Protein AF-A0AAD5XEI4-F1 (afdb_monomer)

Organism: NCBI:txid109957

InterPro domains:
  IPR003439 ABC transporter-like, ATP-binding domain [PF00005] (28-213)
  IPR027417 P-loop containing nucleoside triphosphate hydrolase [G3DSA:3.40.50.300] (5-214)
  IPR027417 P-loop containing nucleoside triphosphate hydrolase [SSF52540] (27-214)

pLDDT: mean 76.25, std 16.46, range [33.38, 95.06]

Nearest PDB structures (foldseek):
  4khz-assembly1_B  TM=5.778E-01  e=3.223E-04  Escherichia coli DH1
  7r8d-assembly1_B  TM=6.569E-01  e=1.357E-03  Homo sapiens
  7r8c-assembly1_A  TM=6.199E-01  e=9.328E-04  Homo sapiens
  4tqu-assembly1_T  TM=6.014E-01  e=4.452E-03  Sphingomonas sp.
  4r9u-assembly1_D  TM=5.446E-01  e=7.814E-03  Escherichia coli K-12

Foldseek 3Di:
DFAWFFWDDQKFWDDVPDLDGQAPDRDIDTDTAPDDDDDDDDPSNCLVVVLCVQLVNIFMAHPVSDQDPCRNDRTPDDDPDDSNLQEAEDEPPPVCPVVVVPPPVVPVPDPPQQFFAFLLCVLVVHDGDRGQADQDADPVRHRPDDHDDDQDDSCPPFDPLLVVVVVVLVCPVRRSDGLSPDDLVNNLSSSVNSRQNVDSNVSHSYYHYHCSPD

Structure (mmCIF, N/CA/C/O backbone):
data_AF-A0AAD5XEI4-F1
#
_entry.id   AF-A0AAD5XEI4-F1
#
loop_
_atom_site.group_PDB
_atom_site.id
_atom_site.type_symbol
_atom_site.label_atom_id
_atom_site.label_alt_id
_atom_site.label_comp_id
_atom_site.label_asym_id
_atom_site.label_entity_id
_atom_site.label_seq_id
_atom_site.pdbx_PDB_ins_code
_atom_site.Cartn_x
_atom_site.Cartn_y
_atom_site.Cartn_z
_atom_site.occupancy
_atom_site.B_iso_or_equiv
_atom_site.auth_seq_id
_atom_site.auth_comp_id
_atom_site.auth_asym_id
_atom_site.auth_atom_id
_atom_site.pdbx_PDB_model_num
ATOM 1 N N . MET A 1 1 ? -24.281 9.765 -4.380 1.00 58.03 1 MET A N 1
ATOM 2 C CA . MET A 1 1 ? -23.923 9.271 -3.033 1.00 58.03 1 MET A CA 1
ATOM 3 C C . MET A 1 1 ? -22.608 8.526 -3.169 1.00 58.03 1 MET A C 1
ATOM 5 O O . MET A 1 1 ? -22.515 7.695 -4.063 1.00 58.03 1 MET A O 1
ATOM 9 N N . THR A 1 2 ? -21.587 8.872 -2.387 1.00 73.19 2 THR A N 1
ATOM 10 C CA . THR A 1 2 ? -20.284 8.193 -2.410 1.00 73.19 2 THR A CA 1
ATOM 11 C C . THR A 1 2 ? -20.408 6.819 -1.752 1.00 73.19 2 THR A C 1
ATOM 13 O O . THR A 1 2 ? -20.967 6.685 -0.664 1.00 73.19 2 THR A O 1
ATOM 16 N N . THR A 1 3 ? -19.933 5.776 -2.429 1.00 85.88 3 THR A N 1
ATOM 17 C CA . THR A 1 3 ? -19.964 4.405 -1.902 1.00 85.88 3 THR A CA 1
ATOM 18 C C . THR A 1 3 ? -18.992 4.303 -0.731 1.00 85.88 3 THR A C 1
ATOM 20 O O . THR A 1 3 ? -17.809 4.580 -0.908 1.00 85.88 3 THR A O 1
ATOM 23 N N . LYS A 1 4 ? -19.457 3.911 0.460 1.00 88.06 4 LYS A N 1
ATOM 24 C CA . LYS A 1 4 ? -18.571 3.680 1.612 1.00 88.06 4 LYS A CA 1
ATOM 25 C C . LYS A 1 4 ? -17.836 2.344 1.451 1.00 88.06 4 LYS A C 1
ATOM 27 O O . LYS A 1 4 ? -18.438 1.346 1.059 1.00 88.06 4 LYS A O 1
ATOM 32 N N . LEU A 1 5 ? -16.539 2.342 1.737 1.00 88.44 5 LEU A N 1
ATOM 33 C CA . LEU A 1 5 ? -15.625 1.218 1.524 1.00 88.44 5 LEU A CA 1
ATOM 34 C C . LEU A 1 5 ? -15.199 0.560 2.830 1.00 88.44 5 LEU A C 1
ATOM 36 O O . LEU A 1 5 ? -15.101 -0.661 2.904 1.00 88.44 5 LEU A O 1
ATOM 40 N N . PHE A 1 6 ? -14.933 1.383 3.838 1.00 90.69 6 PHE A N 1
ATOM 41 C CA . PHE A 1 6 ? -14.387 0.992 5.129 1.00 90.69 6 PHE A CA 1
ATOM 42 C C . PHE A 1 6 ? -15.062 1.806 6.221 1.00 90.69 6 PHE A C 1
ATOM 44 O O . PHE A 1 6 ? -15.321 2.999 6.025 1.00 90.69 6 PHE A O 1
ATOM 51 N N . GLU A 1 7 ? -15.305 1.180 7.367 1.00 91.50 7 GLU A N 1
ATOM 52 C CA . GLU A 1 7 ? -15.807 1.859 8.554 1.00 91.50 7 GLU A CA 1
ATOM 53 C C . GLU A 1 7 ? -15.378 1.158 9.836 1.00 91.50 7 GLU A C 1
ATOM 55 O O . GLU A 1 7 ? -15.531 -0.051 9.985 1.00 91.50 7 GLU A O 1
ATOM 60 N N . VAL A 1 8 ? -14.900 1.947 10.793 1.00 92.62 8 VAL A N 1
ATOM 61 C CA . VAL A 1 8 ? -14.696 1.534 12.180 1.00 92.62 8 VAL A CA 1
ATOM 62 C C . VAL A 1 8 ? -15.258 2.595 13.113 1.00 92.62 8 VAL A C 1
ATOM 64 O O . VAL A 1 8 ? -15.154 3.794 12.845 1.00 92.62 8 VAL A O 1
ATOM 67 N N . THR A 1 9 ? -15.821 2.155 14.235 1.00 92.38 9 THR A N 1
ATOM 68 C CA . THR A 1 9 ? -16.366 3.038 15.270 1.00 92.38 9 THR A CA 1
ATOM 69 C C . THR A 1 9 ? -15.689 2.746 16.597 1.00 92.38 9 THR A C 1
ATOM 71 O O . THR A 1 9 ? -15.712 1.604 17.048 1.00 92.38 9 THR A O 1
ATOM 74 N N . ARG A 1 10 ? -15.097 3.776 17.223 1.00 93.56 10 ARG A N 1
ATOM 75 C CA . AR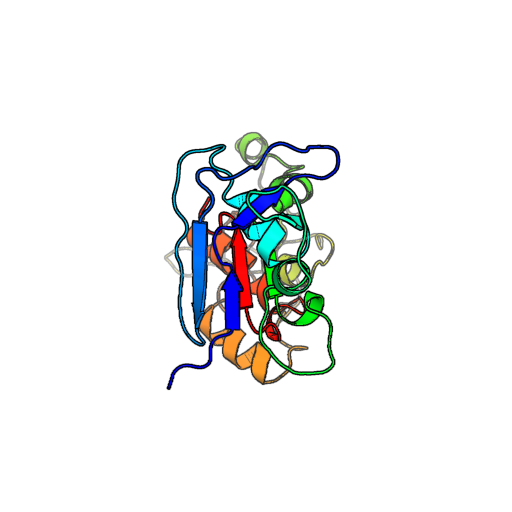G A 1 10 ? -14.393 3.685 18.519 1.00 93.56 10 ARG A CA 1
ATOM 76 C C . ARG A 1 10 ? -13.479 2.456 18.606 1.00 93.56 10 ARG A C 1
ATOM 78 O O . ARG A 1 10 ? -13.529 1.692 19.568 1.00 93.56 10 ARG A O 1
ATOM 85 N N . ALA A 1 11 ? -12.642 2.279 17.591 1.00 94.25 11 ALA A N 1
ATOM 86 C CA . ALA A 1 11 ? -11.759 1.134 17.450 1.00 94.25 11 ALA A CA 1
ATOM 87 C C . ALA A 1 11 ? -10.287 1.518 17.634 1.00 94.25 11 ALA A C 1
ATOM 89 O O . ALA A 1 11 ? -9.887 2.678 17.513 1.00 94.25 11 ALA A O 1
ATOM 90 N N . SER A 1 12 ? -9.474 0.511 17.923 1.00 95.06 12 SER A N 1
ATOM 91 C CA . SER A 1 12 ? -8.019 0.573 17.850 1.00 95.06 12 SER A CA 1
ATOM 92 C C . SER A 1 12 ? -7.479 -0.737 17.276 1.00 95.06 12 SER A C 1
ATOM 94 O O . SER A 1 12 ? -8.235 -1.605 16.848 1.00 95.06 12 SER A O 1
ATOM 96 N N . ILE A 1 13 ? -6.159 -0.868 17.231 1.00 94.62 13 ILE A N 1
ATOM 97 C CA . ILE A 1 13 ? -5.443 -2.002 16.655 1.00 94.62 13 ILE A CA 1
ATOM 98 C C . ILE A 1 13 ? -4.576 -2.624 17.737 1.00 94.62 13 ILE A C 1
ATOM 100 O O . ILE A 1 13 ? -3.930 -1.907 18.501 1.00 94.62 13 ILE A O 1
ATOM 104 N N . VAL A 1 14 ? -4.501 -3.950 17.767 1.00 92.88 14 VAL A N 1
ATOM 105 C CA . VAL A 1 14 ? -3.587 -4.695 18.643 1.00 92.88 14 VAL A CA 1
ATOM 106 C C . VAL A 1 14 ? -2.623 -5.545 17.827 1.00 92.88 14 VAL A C 1
ATOM 108 O O . VAL A 1 14 ? -2.938 -6.024 16.736 1.00 92.88 14 VAL A O 1
ATOM 111 N N . ARG A 1 15 ? -1.416 -5.732 18.367 1.00 89.50 15 ARG A N 1
ATOM 112 C CA . ARG A 1 15 ? -0.427 -6.667 17.816 1.00 89.50 15 ARG A CA 1
ATOM 113 C C . ARG A 1 15 ? -0.671 -8.070 18.355 1.00 89.50 15 ARG A C 1
ATOM 115 O O . ARG A 1 15 ? -1.128 -8.224 19.485 1.00 89.50 15 ARG A O 1
ATOM 122 N N . PHE A 1 16 ? -0.308 -9.087 17.576 1.00 83.12 16 PHE A N 1
ATOM 123 C CA . PHE A 1 16 ? -0.320 -10.469 18.053 1.00 83.12 16 PHE A CA 1
ATOM 124 C C . PHE A 1 16 ? 0.503 -10.603 19.341 1.00 83.12 16 PHE A C 1
ATOM 126 O O . PHE A 1 16 ? 1.619 -10.095 19.425 1.00 83.12 16 PHE A O 1
ATOM 133 N N . GLY A 1 17 ? -0.077 -11.250 20.354 1.00 83.62 17 GLY A N 1
ATOM 134 C CA . GLY A 1 17 ? 0.549 -11.422 21.668 1.00 83.62 17 GLY A CA 1
ATOM 135 C C . GLY A 1 17 ? 0.506 -10.192 22.585 1.00 83.62 17 GLY A C 1
ATOM 136 O O . GLY A 1 17 ? 1.031 -10.259 23.691 1.00 83.62 17 GLY A O 1
ATOM 137 N N . SER A 1 18 ? -0.123 -9.085 22.175 1.00 85.44 18 SER A N 1
ATOM 138 C CA . SER A 1 18 ? -0.325 -7.898 23.013 1.00 85.44 18 SER A CA 1
ATOM 139 C C . SER A 1 18 ? -1.811 -7.619 23.214 1.00 85.44 18 SER A C 1
ATOM 141 O O . SER A 1 18 ? -2.605 -7.727 22.285 1.00 85.44 18 SER A O 1
ATOM 143 N N . VAL A 1 19 ? -2.170 -7.180 24.419 1.00 81.31 19 VAL A N 1
ATOM 144 C CA . VAL A 1 19 ? -3.503 -6.637 24.736 1.00 81.31 19 VAL A CA 1
ATOM 145 C C . VAL A 1 19 ? -3.538 -5.109 24.683 1.00 81.31 19 VAL A C 1
ATOM 147 O O . VAL A 1 19 ? -4.602 -4.506 24.771 1.00 81.31 19 VAL A O 1
ATOM 150 N N . LYS A 1 20 ? -2.376 -4.458 24.544 1.00 89.88 20 LYS A N 1
ATOM 151 C CA . LYS A 1 20 ? -2.278 -2.998 24.546 1.00 89.88 20 LYS A CA 1
ATOM 152 C C . LYS A 1 20 ? -2.630 -2.433 23.163 1.00 89.88 20 LYS A C 1
ATOM 154 O O . LYS A 1 20 ? -1.957 -2.802 22.192 1.00 89.88 20 LYS A O 1
ATOM 159 N N . PRO A 1 21 ? -3.595 -1.499 23.072 1.00 92.25 21 PRO A N 1
ATOM 160 C CA . PRO A 1 21 ? -3.907 -0.807 21.828 1.00 92.25 21 PRO A CA 1
ATOM 161 C C . PRO A 1 21 ? -2.714 0.008 21.317 1.00 92.25 21 PRO A C 1
ATOM 163 O O . PRO A 1 21 ? -2.067 0.723 22.089 1.00 92.25 21 PRO A O 1
ATOM 166 N N . VAL A 1 22 ? -2.445 -0.094 20.015 1.0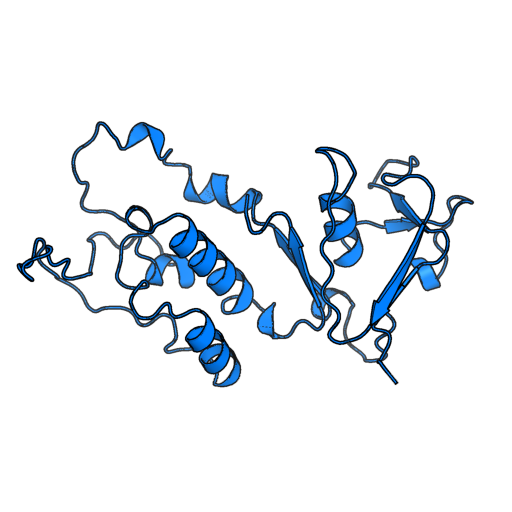0 93.56 22 VAL A N 1
ATOM 167 C CA . VAL A 1 22 ? -1.341 0.587 19.322 1.00 93.56 22 VAL A CA 1
ATOM 168 C C . VAL A 1 22 ? -1.635 2.073 19.130 1.00 93.56 22 VAL A C 1
ATOM 170 O O . VAL A 1 22 ? -0.731 2.891 19.276 1.00 93.56 22 VAL A O 1
ATOM 173 N N . ILE A 1 23 ? -2.884 2.421 18.812 1.00 93.38 23 ILE A N 1
ATOM 174 C CA . ILE A 1 23 ? -3.316 3.802 18.563 1.00 93.38 23 ILE A CA 1
ATOM 175 C C . ILE A 1 23 ? -4.295 4.205 19.659 1.00 93.38 23 ILE A C 1
ATOM 177 O O . ILE A 1 23 ? -5.272 3.501 19.909 1.00 93.38 23 ILE A O 1
ATOM 181 N N . GLN A 1 24 ? -4.021 5.315 20.336 1.00 91.44 24 GLN A N 1
ATOM 182 C CA . GLN A 1 24 ? -4.880 5.840 21.393 1.00 91.44 24 GLN A CA 1
ATOM 183 C C . GLN A 1 24 ? -5.057 7.357 21.228 1.00 91.44 24 GLN A C 1
ATOM 185 O O . GLN A 1 24 ? -4.091 8.025 20.846 1.00 91.44 24 GLN A O 1
ATOM 190 N N . PRO A 1 25 ? -6.249 7.906 21.533 1.00 93.25 25 PRO A N 1
ATOM 191 C CA . PRO A 1 25 ? -7.458 7.195 21.974 1.00 93.25 25 PRO A CA 1
ATOM 192 C C . PRO A 1 25 ? -8.079 6.323 20.866 1.00 93.25 25 PRO A C 1
ATOM 194 O O . PRO A 1 25 ? -7.673 6.394 19.705 1.00 93.25 25 PRO A O 1
ATOM 197 N N . PHE A 1 26 ? -9.044 5.476 21.237 1.00 93.88 26 PHE A N 1
ATOM 198 C CA . PHE A 1 26 ? -9.885 4.766 20.269 1.00 93.88 26 PHE A CA 1
ATOM 199 C C . PHE A 1 26 ? -10.553 5.778 19.332 1.00 93.88 26 PHE A C 1
ATOM 201 O O . PHE A 1 26 ? -10.963 6.855 19.767 1.00 93.88 26 PHE A O 1
ATOM 208 N N . PHE A 1 27 ? -10.655 5.442 18.050 1.00 94.62 27 PHE A N 1
ATOM 209 C CA . PHE A 1 27 ? -11.078 6.384 17.018 1.00 94.62 27 PHE A CA 1
ATOM 210 C C . PHE A 1 27 ? -12.151 5.790 16.110 1.00 94.62 27 PHE A C 1
ATOM 212 O O . PHE A 1 27 ? -12.284 4.574 15.975 1.00 94.62 27 PHE A O 1
ATOM 219 N N . SER A 1 28 ? -12.923 6.670 15.482 1.00 94.25 28 SER A N 1
ATOM 220 C CA . SER A 1 28 ? -13.866 6.306 14.429 1.00 94.25 28 SER A CA 1
ATOM 221 C C . SER A 1 28 ? -13.351 6.846 13.106 1.00 94.25 28 SER A C 1
ATOM 223 O O . SER A 1 28 ? -12.877 7.981 13.043 1.00 94.25 28 SER A O 1
ATOM 225 N N . TRP A 1 29 ? -13.426 6.038 12.057 1.00 94.69 29 TRP A N 1
ATOM 226 C CA . TRP A 1 29 ? -12.949 6.416 10.734 1.00 94.69 29 TRP A CA 1
ATOM 227 C C . TRP A 1 29 ? -13.737 5.684 9.658 1.00 94.69 29 TRP A C 1
ATOM 229 O O . TRP A 1 29 ? -14.050 4.504 9.798 1.00 94.69 29 TRP A O 1
ATOM 239 N N . SER A 1 30 ? -14.029 6.387 8.571 1.00 93.06 30 SER A N 1
ATOM 240 C CA . SER A 1 30 ? -14.637 5.825 7.375 1.00 93.06 30 SER A CA 1
ATOM 241 C C . SER A 1 30 ? -13.877 6.271 6.137 1.00 93.06 30 SER A C 1
ATOM 243 O O . SER A 1 30 ? -13.413 7.410 6.086 1.00 93.06 30 SER A O 1
ATOM 245 N N . ILE A 1 31 ? -13.812 5.397 5.137 1.00 91.69 31 ILE A N 1
ATOM 246 C CA . ILE A 1 31 ? -13.245 5.707 3.822 1.00 91.69 31 ILE A CA 1
ATOM 247 C C . ILE A 1 31 ? -14.328 5.475 2.775 1.00 91.69 31 ILE A C 1
ATOM 249 O O . ILE A 1 31 ? -14.960 4.413 2.761 1.00 91.69 31 ILE A O 1
ATOM 253 N N . SER A 1 32 ? -14.521 6.445 1.889 1.00 91.12 32 SER A N 1
ATOM 254 C CA . SER A 1 32 ? -15.414 6.344 0.729 1.00 91.12 32 SER A CA 1
ATOM 255 C C . SER A 1 32 ? -14.635 6.139 -0.568 1.00 91.12 32 SER A C 1
ATOM 257 O O . SER A 1 32 ? -13.440 6.421 -0.645 1.00 91.12 32 SER A O 1
ATOM 259 N N . ALA A 1 33 ? -15.314 5.636 -1.602 1.00 88.19 33 ALA A N 1
ATOM 260 C CA . ALA A 1 33 ? -14.742 5.467 -2.931 1.00 88.19 33 ALA A CA 1
ATOM 261 C C . ALA A 1 33 ? -14.121 6.780 -3.415 1.00 88.19 33 ALA A C 1
ATOM 263 O O . ALA A 1 33 ? -14.684 7.849 -3.192 1.00 88.19 33 ALA A O 1
ATOM 264 N N . GLU A 1 34 ? -12.975 6.666 -4.088 1.00 88.50 34 GLU A N 1
ATOM 265 C CA . GLU A 1 34 ? -12.221 7.782 -4.680 1.00 88.50 34 GLU A CA 1
ATOM 266 C C . GLU A 1 34 ? -11.563 8.751 -3.680 1.00 88.50 34 GLU A C 1
ATOM 268 O O . GLU A 1 34 ? -10.828 9.652 -4.095 1.00 88.50 34 GLU A O 1
ATOM 273 N N . GLU A 1 35 ? -11.733 8.545 -2.371 1.00 93.19 35 GLU A N 1
ATOM 274 C CA . GLU A 1 35 ? -11.014 9.316 -1.359 1.00 93.19 35 GLU A CA 1
ATOM 275 C C . GLU A 1 35 ? -9.520 8.976 -1.339 1.00 93.19 35 GLU A C 1
ATOM 277 O O . GLU A 1 35 ? -9.094 7.834 -1.528 1.00 93.19 35 GLU A O 1
ATOM 282 N N . ARG A 1 36 ? -8.704 9.995 -1.058 1.00 93.31 36 ARG A N 1
ATOM 283 C CA . ARG A 1 36 ? -7.256 9.868 -0.887 1.00 93.31 36 ARG A CA 1
ATOM 284 C C . ARG A 1 36 ? -6.895 10.380 0.493 1.00 93.31 36 ARG A C 1
ATOM 286 O O . ARG A 1 36 ? -7.082 11.558 0.784 1.00 93.31 36 ARG A O 1
ATOM 293 N N . TRP A 1 37 ? -6.362 9.493 1.321 1.00 94.38 37 TRP A N 1
ATOM 294 C CA . TRP A 1 37 ? -5.989 9.804 2.693 1.00 94.38 37 TRP A CA 1
ATOM 295 C C . TRP A 1 37 ? -4.473 9.867 2.838 1.00 94.38 37 TRP A C 1
ATOM 297 O O . TRP A 1 37 ? -3.755 8.990 2.362 1.00 94.38 37 TRP A O 1
ATOM 307 N N . ALA A 1 38 ? -3.996 10.897 3.534 1.00 94.06 38 ALA A N 1
ATOM 308 C CA . ALA A 1 38 ? -2.619 10.987 3.998 1.00 94.06 38 ALA A CA 1
ATOM 309 C C . ALA A 1 38 ? -2.607 10.825 5.520 1.00 94.06 38 ALA A C 1
ATOM 311 O O . ALA A 1 38 ? -3.199 11.626 6.242 1.00 94.06 38 ALA A O 1
ATOM 312 N N . ILE A 1 39 ? -1.936 9.782 6.006 1.00 92.31 39 ILE A N 1
ATOM 313 C CA . ILE A 1 39 ? -1.814 9.501 7.437 1.00 92.31 39 ILE A CA 1
ATOM 314 C C . ILE A 1 39 ? -0.441 9.985 7.894 1.00 92.31 39 ILE A C 1
ATOM 316 O O . ILE A 1 39 ? 0.588 9.445 7.492 1.00 92.31 39 ILE A O 1
ATOM 320 N N . VAL A 1 40 ? -0.428 11.006 8.747 1.00 91.69 40 VAL A N 1
ATOM 321 C CA . VAL A 1 40 ? 0.795 11.661 9.227 1.00 91.69 40 VAL A CA 1
ATOM 322 C C . VAL A 1 40 ? 0.941 11.521 10.738 1.00 91.69 40 VAL A C 1
ATOM 324 O O . VAL A 1 40 ? -0.034 11.369 11.468 1.00 91.69 40 VAL A O 1
ATOM 327 N N . GLY A 1 41 ? 2.180 11.545 11.225 1.00 90.62 41 GLY A N 1
ATOM 328 C CA . GLY A 1 41 ? 2.469 11.390 12.648 1.00 90.62 41 GLY A CA 1
ATOM 329 C C . GLY A 1 41 ? 3.929 11.051 12.919 1.00 90.62 41 GLY A C 1
ATOM 330 O O . GLY A 1 41 ? 4.668 10.646 12.018 1.00 90.62 41 GLY A O 1
ATOM 331 N N . ARG A 1 42 ? 4.346 11.192 14.180 1.00 90.81 42 ARG A N 1
ATOM 332 C CA . ARG A 1 42 ? 5.720 10.912 14.632 1.00 90.81 42 ARG A CA 1
ATOM 333 C C . ARG A 1 42 ? 6.120 9.451 14.386 1.00 90.81 42 ARG A C 1
ATOM 335 O O . ARG A 1 42 ? 5.274 8.564 14.251 1.00 90.81 42 ARG A O 1
ATOM 342 N N . VAL A 1 43 ? 7.423 9.181 14.346 1.00 87.44 43 VAL A N 1
ATOM 343 C CA . VAL A 1 43 ? 7.941 7.803 14.360 1.00 87.44 43 VAL A CA 1
ATOM 344 C C . VAL A 1 43 ? 7.406 7.083 15.604 1.00 87.44 43 VAL A C 1
ATOM 346 O O . VAL A 1 43 ? 7.356 7.664 16.686 1.00 87.44 43 VAL A O 1
ATOM 349 N N . GLY A 1 44 ? 6.939 5.845 15.430 1.00 87.31 44 GLY A N 1
ATOM 350 C CA . GLY A 1 44 ? 6.341 5.053 16.509 1.00 87.31 44 GLY A CA 1
ATOM 351 C C . GLY A 1 44 ? 4.860 5.331 16.800 1.00 87.31 44 GLY A C 1
ATOM 352 O O . GLY A 1 44 ? 4.284 4.629 17.620 1.00 87.31 44 GLY A O 1
ATOM 353 N N . SER A 1 45 ? 4.199 6.269 16.105 1.00 90.88 45 SER A N 1
ATOM 354 C CA . SER A 1 45 ? 2.771 6.577 16.330 1.00 90.88 45 SER A CA 1
ATOM 355 C C . SER A 1 45 ? 1.785 5.515 15.817 1.00 90.88 45 SER A C 1
ATOM 357 O O . SER A 1 45 ? 0.579 5.718 15.888 1.00 90.88 45 SER A O 1
ATOM 359 N N . GLY A 1 46 ? 2.276 4.411 15.245 1.00 91.06 46 GLY A N 1
ATOM 360 C CA . GLY A 1 46 ? 1.435 3.315 14.758 1.00 91.06 46 GLY A CA 1
ATOM 361 C C . GLY A 1 46 ? 0.996 3.397 13.291 1.00 91.06 46 GLY A C 1
ATOM 362 O O . GLY A 1 46 ? 0.199 2.562 12.887 1.00 91.06 46 GLY A O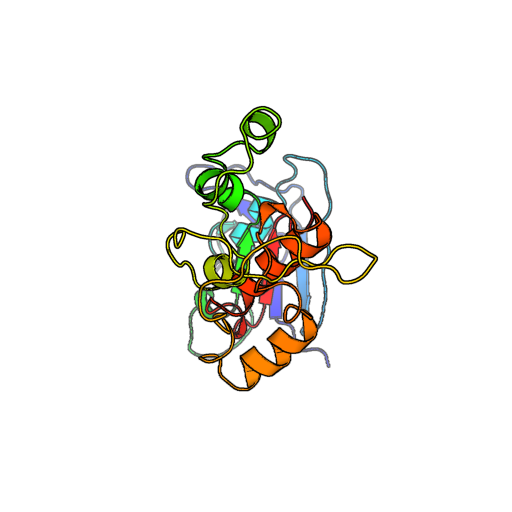 1
ATOM 363 N N . LYS A 1 47 ? 1.524 4.316 12.466 1.00 93.12 47 LYS A N 1
ATOM 364 C CA . LYS A 1 47 ? 1.148 4.460 11.035 1.00 93.12 47 LYS A CA 1
ATOM 365 C C . LYS A 1 47 ? 1.274 3.157 10.235 1.00 93.12 47 LYS A C 1
ATOM 367 O O . LYS A 1 47 ? 0.289 2.687 9.682 1.00 93.12 47 LYS A O 1
ATOM 372 N N . SER A 1 48 ? 2.439 2.512 10.275 1.00 91.12 48 SER A N 1
ATOM 373 C CA . SER A 1 48 ? 2.655 1.218 9.612 1.00 91.12 48 SER A CA 1
ATOM 374 C C . SER A 1 48 ? 1.792 0.102 10.211 1.00 91.12 48 SER A C 1
ATOM 376 O O . SER A 1 48 ? 1.392 -0.830 9.523 1.00 91.12 48 SER A O 1
ATOM 378 N N . SER A 1 49 ? 1.441 0.203 11.501 1.00 92.62 49 SER A N 1
ATOM 379 C CA . SER A 1 49 ? 0.493 -0.735 12.126 1.00 92.62 49 SER A CA 1
ATOM 380 C C . SER A 1 49 ? -0.929 -0.518 11.613 1.00 92.62 49 SER A C 1
ATOM 382 O O . SER A 1 49 ? -1.629 -1.487 11.355 1.00 92.62 49 SER A O 1
ATOM 384 N N . LEU A 1 50 ? -1.340 0.733 11.399 1.00 93.81 50 LEU A N 1
ATOM 385 C CA . LEU A 1 50 ? -2.603 1.070 10.747 1.00 93.81 50 LEU A CA 1
ATOM 386 C C . LEU A 1 50 ? -2.635 0.569 9.303 1.00 93.81 50 LEU A C 1
ATOM 388 O O . LEU A 1 50 ? -3.605 -0.074 8.915 1.00 93.81 50 LEU A O 1
ATOM 392 N N . GLY A 1 51 ? -1.555 0.764 8.543 1.00 92.12 51 GLY A N 1
ATOM 393 C CA . GLY A 1 51 ? -1.431 0.214 7.192 1.00 92.12 51 GLY A CA 1
ATOM 394 C C . GLY A 1 51 ? -1.544 -1.313 7.163 1.00 92.12 51 GLY A C 1
ATOM 395 O O . GLY A 1 51 ? -2.305 -1.863 6.369 1.00 92.12 51 GLY A O 1
ATOM 396 N N . SER A 1 52 ? -0.865 -1.999 8.087 1.00 89.75 52 SER A N 1
ATOM 397 C CA . SER A 1 52 ? -0.966 -3.454 8.248 1.00 89.75 52 SER A CA 1
ATOM 398 C C . SER A 1 52 ? -2.377 -3.906 8.645 1.00 89.75 52 SER A C 1
ATOM 400 O O . SER A 1 52 ? -2.885 -4.864 8.071 1.00 89.75 52 SER A O 1
ATOM 402 N N . ALA A 1 53 ? -3.052 -3.199 9.557 1.00 91.31 53 ALA A N 1
ATOM 403 C CA . ALA A 1 53 ? -4.426 -3.509 9.962 1.00 91.31 53 ALA A CA 1
ATOM 404 C C . ALA A 1 53 ? -5.439 -3.339 8.822 1.00 91.31 53 ALA A C 1
ATOM 406 O O . ALA A 1 53 ? -6.336 -4.166 8.668 1.00 91.31 53 ALA A O 1
ATOM 407 N N . LEU A 1 54 ? -5.283 -2.301 7.993 1.00 90.12 54 LEU A N 1
ATOM 408 C CA . LEU A 1 54 ? -6.117 -2.091 6.805 1.00 90.12 54 LEU A CA 1
ATOM 409 C C . LEU A 1 54 ? -5.984 -3.247 5.805 1.00 90.12 54 LEU A C 1
ATOM 411 O O . LEU A 1 54 ? -6.981 -3.662 5.219 1.00 90.12 54 LEU A O 1
ATOM 415 N N . ALA A 1 55 ? -4.777 -3.796 5.658 1.00 86.75 55 ALA A N 1
ATOM 416 C CA . ALA A 1 55 ? -4.488 -4.948 4.802 1.00 86.75 55 ALA A CA 1
ATOM 417 C C . ALA A 1 55 ? -4.809 -6.311 5.454 1.00 86.75 55 ALA A C 1
ATOM 419 O O . ALA A 1 55 ? -4.514 -7.349 4.869 1.00 86.75 55 ALA A O 1
ATOM 420 N N . GLY A 1 56 ? -5.379 -6.327 6.666 1.00 86.31 56 GLY A N 1
ATOM 421 C CA . GLY A 1 56 ? -5.727 -7.553 7.395 1.00 86.31 56 GLY A CA 1
ATOM 422 C C . GLY A 1 56 ? -4.571 -8.218 8.155 1.00 86.31 56 GLY A C 1
ATOM 423 O O . GLY A 1 56 ? -4.755 -9.282 8.739 1.00 86.31 56 GLY A O 1
ATOM 424 N N . GLY A 1 57 ? -3.389 -7.599 8.196 1.00 86.75 57 GLY A N 1
ATOM 425 C CA . GLY A 1 57 ? -2.220 -8.108 8.920 1.00 86.75 57 GLY A CA 1
ATOM 426 C C . GLY A 1 57 ? -2.271 -7.901 10.438 1.00 86.75 57 GLY A C 1
ATOM 427 O O . GLY A 1 57 ? -1.543 -8.568 11.168 1.00 86.75 57 GLY A O 1
ATOM 428 N N . LEU A 1 58 ? -3.132 -7.007 10.933 1.00 90.31 58 LEU A N 1
ATOM 429 C CA . LEU A 1 58 ? -3.367 -6.774 12.362 1.00 90.31 58 LEU A CA 1
ATOM 430 C C . LEU A 1 58 ? -4.865 -6.714 12.670 1.00 90.31 58 LEU A C 1
ATOM 432 O O . LEU A 1 58 ? -5.679 -6.426 11.796 1.00 90.31 58 LEU A O 1
ATOM 436 N N . ARG A 1 59 ? -5.220 -6.985 13.931 1.00 89.62 59 ARG A N 1
ATOM 437 C CA . ARG A 1 59 ? -6.616 -7.069 14.375 1.00 89.62 59 ARG A CA 1
ATOM 438 C C . ARG A 1 59 ? -7.117 -5.742 14.923 1.00 89.62 59 ARG A C 1
ATOM 440 O O . ARG A 1 59 ? -6.428 -5.092 15.713 1.00 89.62 59 ARG A O 1
ATOM 447 N N . TRP A 1 60 ? -8.346 -5.409 14.552 1.00 92.44 60 TRP A N 1
ATOM 448 C CA . TRP A 1 60 ? -9.110 -4.313 15.129 1.00 92.44 60 TRP A CA 1
ATOM 449 C C . TRP A 1 60 ? -9.791 -4.763 16.422 1.00 92.44 60 TRP A C 1
ATOM 451 O O . TRP A 1 60 ? -10.245 -5.902 16.522 1.00 92.44 60 TRP A O 1
ATOM 461 N N . VAL A 1 61 ? -9.853 -3.877 17.411 1.00 92.56 61 VAL A N 1
ATOM 462 C CA . VAL A 1 61 ? -10.483 -4.122 18.716 1.00 92.56 61 VAL A CA 1
ATOM 463 C C . VAL A 1 61 ? -11.320 -2.927 19.143 1.00 92.56 61 VAL A C 1
ATOM 465 O O . VAL A 1 61 ? -10.972 -1.779 18.850 1.00 92.56 61 VAL A O 1
ATOM 468 N N . ALA A 1 62 ? -12.407 -3.206 19.853 1.00 91.06 62 ALA A N 1
ATOM 469 C CA . ALA A 1 62 ? -13.210 -2.202 20.530 1.00 91.06 62 ALA A CA 1
ATOM 470 C C . ALA A 1 62 ? -12.592 -1.827 21.887 1.00 91.06 62 ALA A C 1
ATOM 472 O O . ALA A 1 62 ? -11.646 -2.455 22.370 1.00 91.06 62 ALA A O 1
ATOM 473 N N . GLU A 1 63 ? -13.136 -0.784 22.505 1.00 87.94 63 GLU A N 1
ATOM 474 C CA . GLU A 1 63 ? -12.684 -0.262 23.800 1.00 87.94 63 GLU A CA 1
ATOM 475 C C . GLU A 1 63 ? -12.817 -1.270 24.950 1.00 87.94 63 GLU A C 1
ATOM 477 O O . GLU A 1 63 ? -12.012 -1.261 25.877 1.00 87.94 63 GLU A O 1
ATOM 482 N N . ASP A 1 64 ? -13.776 -2.192 24.854 1.00 85.25 64 ASP A N 1
ATOM 483 C CA . ASP A 1 64 ? -13.954 -3.301 25.797 1.00 85.25 64 ASP A CA 1
ATOM 484 C C . ASP A 1 64 ? -12.971 -4.470 25.562 1.00 85.25 64 ASP A C 1
ATOM 486 O O . ASP A 1 64 ? -13.038 -5.495 26.242 1.00 85.25 64 ASP A O 1
ATOM 490 N N . GLY A 1 65 ? -12.057 -4.328 24.596 1.00 80.88 65 GLY A N 1
ATOM 491 C CA . GLY A 1 65 ? -11.053 -5.324 24.232 1.00 80.88 65 GLY A CA 1
ATOM 492 C C . GLY A 1 65 ? -11.581 -6.470 23.368 1.00 80.88 65 GLY A C 1
ATOM 493 O O . GLY A 1 65 ? -10.816 -7.384 23.049 1.00 80.88 65 GLY A O 1
ATOM 494 N N . ARG A 1 66 ? -12.860 -6.453 22.971 1.00 82.31 66 ARG A N 1
ATOM 495 C CA . ARG A 1 66 ? -13.449 -7.494 22.121 1.00 82.31 66 ARG A CA 1
ATOM 496 C C . ARG A 1 66 ? -13.274 -7.170 20.640 1.00 82.31 66 ARG A C 1
ATOM 498 O O . ARG A 1 66 ? -13.139 -6.018 20.229 1.00 82.31 66 ARG A O 1
ATOM 505 N N . VAL A 1 67 ? -13.299 -8.221 19.828 1.00 82.38 67 VAL A N 1
ATOM 506 C CA . VAL A 1 67 ? -13.415 -8.123 18.370 1.00 82.38 67 VAL A CA 1
ATOM 507 C C . VAL A 1 67 ? -14.877 -8.401 18.036 1.00 82.38 67 VAL A C 1
ATOM 509 O O . VAL A 1 67 ? -15.323 -9.537 18.187 1.00 82.38 67 VAL A O 1
ATOM 512 N N . SER A 1 68 ? -15.639 -7.375 17.650 1.00 78.12 68 SER A N 1
ATOM 513 C CA . SER A 1 68 ? -16.990 -7.575 17.108 1.00 78.12 68 SER A CA 1
ATOM 514 C C . SER A 1 68 ? -16.913 -8.156 15.692 1.00 78.12 68 SER A C 1
ATOM 516 O O . SER A 1 68 ? -15.873 -8.057 15.039 1.00 78.12 68 SER A O 1
ATOM 518 N N . GLU A 1 69 ? -18.003 -8.739 15.186 1.00 73.31 69 GLU A N 1
ATOM 519 C CA . GLU A 1 69 ? -18.063 -9.204 13.788 1.00 73.31 69 GLU A CA 1
ATOM 520 C C . GLU A 1 69 ? -17.754 -8.072 12.792 1.00 73.31 69 GLU A C 1
ATOM 522 O O . GLU A 1 69 ? -17.050 -8.279 11.806 1.00 73.31 69 GLU A O 1
ATOM 527 N N . GLU A 1 70 ? -18.196 -6.852 13.102 1.00 76.00 70 GLU A N 1
ATOM 528 C CA . GLU A 1 70 ? -17.938 -5.639 12.315 1.00 76.00 70 GLU A CA 1
ATOM 529 C C . GLU A 1 70 ? -16.446 -5.266 12.302 1.00 76.00 70 GLU A C 1
ATOM 531 O O . GLU A 1 70 ? -15.912 -4.848 11.278 1.00 76.00 70 GLU A O 1
ATOM 536 N N . LEU A 1 71 ? -15.742 -5.456 13.424 1.00 82.19 71 LEU A N 1
ATOM 537 C CA . LEU A 1 71 ? -14.303 -5.194 13.530 1.00 82.19 71 LEU A CA 1
ATOM 538 C C . LEU A 1 71 ? -13.445 -6.348 13.003 1.00 82.19 71 LEU A C 1
ATOM 540 O O . LEU A 1 71 ? -12.284 -6.137 12.650 1.00 82.19 71 LEU A O 1
ATOM 544 N N . ALA A 1 72 ? -13.995 -7.561 12.914 1.00 77.62 72 ALA A N 1
ATOM 545 C CA . ALA A 1 72 ? -13.314 -8.685 12.283 1.00 77.62 72 ALA A CA 1
ATOM 546 C C . ALA A 1 72 ? -13.074 -8.419 10.788 1.00 77.62 72 ALA A C 1
ATOM 548 O O . ALA A 1 72 ? -12.036 -8.815 10.253 1.00 77.62 72 ALA A O 1
ATOM 549 N N . ASN A 1 73 ? -13.999 -7.709 10.131 1.00 79.50 73 ASN A N 1
ATOM 550 C CA . ASN A 1 73 ? -13.821 -7.210 8.774 1.00 79.50 73 ASN A CA 1
ATOM 551 C C . ASN A 1 73 ? -14.480 -5.827 8.575 1.00 79.50 73 ASN A C 1
ATOM 553 O O . ASN A 1 73 ? -15.634 -5.755 8.152 1.00 79.50 73 ASN A O 1
ATOM 557 N N . PRO A 1 74 ? -13.726 -4.731 8.774 1.00 83.88 74 PRO A N 1
ATOM 558 C CA . PRO A 1 74 ? -14.238 -3.369 8.598 1.00 83.88 74 PRO A CA 1
ATOM 559 C C . PRO A 1 74 ? -14.559 -2.957 7.150 1.00 83.88 74 PRO A C 1
ATOM 561 O O . PRO A 1 74 ? -15.013 -1.835 6.910 1.00 83.88 74 PRO A O 1
ATOM 564 N N . TRP A 1 75 ? -14.264 -3.806 6.160 1.00 86.62 75 TRP A N 1
ATOM 565 C CA . TRP A 1 75 ? -14.473 -3.504 4.746 1.00 86.62 75 TRP A CA 1
ATOM 566 C C . TRP A 1 75 ? -15.901 -3.856 4.308 1.00 86.62 75 TRP A C 1
ATOM 568 O O . TRP A 1 75 ? -16.330 -5.004 4.386 1.00 86.62 75 TRP A O 1
ATOM 578 N N . ILE A 1 76 ? -16.626 -2.865 3.783 1.00 80.56 76 ILE A N 1
ATO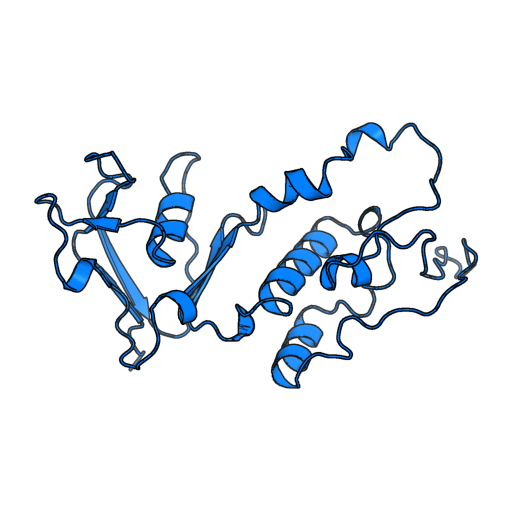M 579 C CA . ILE A 1 76 ? -18.080 -2.922 3.528 1.00 80.56 76 ILE A CA 1
ATOM 580 C C . ILE A 1 76 ? -18.425 -3.520 2.153 1.00 80.56 76 ILE A C 1
ATOM 582 O O . ILE A 1 76 ? -19.576 -3.863 1.874 1.00 80.56 76 ILE A O 1
ATOM 586 N N . TYR A 1 77 ? -17.450 -3.674 1.260 1.00 71.25 77 TYR A N 1
ATOM 587 C CA . TYR A 1 77 ? -17.701 -4.167 -0.092 1.00 71.25 77 TYR A CA 1
ATOM 588 C C . TYR A 1 77 ? -18.322 -5.573 -0.103 1.00 71.25 77 TYR A C 1
ATOM 590 O O . TYR A 1 77 ? -17.639 -6.570 0.121 1.00 71.25 77 TYR A O 1
ATOM 598 N N . ARG A 1 78 ? -19.610 -5.669 -0.449 1.00 51.47 78 ARG A N 1
ATOM 599 C CA . ARG A 1 78 ? -20.315 -6.945 -0.622 1.00 51.47 78 ARG A CA 1
ATOM 600 C C . ARG A 1 78 ? -19.940 -7.589 -1.960 1.00 51.47 78 ARG A C 1
ATOM 602 O O . ARG A 1 78 ? -20.393 -7.152 -3.012 1.00 51.47 78 ARG A O 1
ATOM 609 N N . GLY A 1 79 ? -19.107 -8.625 -1.918 1.00 49.75 79 GLY A N 1
ATOM 610 C CA . GLY A 1 79 ? -18.783 -9.489 -3.055 1.00 49.75 79 GLY A CA 1
ATOM 611 C C . GLY A 1 79 ? -17.897 -10.655 -2.618 1.00 49.75 79 GLY A C 1
ATOM 612 O O . GLY A 1 79 ? -17.035 -10.481 -1.763 1.00 49.75 79 GLY A O 1
ATOM 613 N N . ALA A 1 80 ? -18.132 -11.847 -3.171 1.00 38.72 80 ALA A N 1
ATOM 614 C CA . ALA A 1 80 ? -17.405 -13.069 -2.829 1.00 38.72 80 ALA A CA 1
ATOM 615 C C . ALA A 1 80 ? -15.941 -12.994 -3.302 1.00 38.72 80 ALA A C 1
ATOM 617 O O . ALA A 1 80 ? -15.619 -13.275 -4.452 1.00 38.72 80 ALA A O 1
ATOM 618 N N . GLY A 1 81 ? -15.054 -12.582 -2.404 1.00 49.94 81 GLY A N 1
ATOM 619 C CA . GLY A 1 81 ? -13.610 -12.540 -2.601 1.00 49.94 81 GLY A CA 1
ATOM 620 C C . GLY A 1 81 ? -12.987 -11.878 -1.382 1.00 49.94 81 GLY A C 1
ATOM 621 O O . GLY A 1 81 ? -13.368 -10.762 -1.044 1.00 49.94 81 GLY A O 1
ATOM 622 N N . SER A 1 82 ? -12.109 -12.596 -0.681 1.00 54.56 82 SER A N 1
ATOM 623 C CA . SER A 1 82 ? -11.512 -12.183 0.593 1.00 54.56 82 SER A CA 1
ATOM 624 C C . SER A 1 82 ? -10.992 -10.738 0.570 1.00 54.56 82 SER A C 1
ATOM 626 O O . SER A 1 82 ? -10.503 -10.253 -0.454 1.00 54.56 82 SER A O 1
ATOM 628 N N . THR A 1 83 ? -11.056 -10.064 1.723 1.00 57.78 83 THR A N 1
ATOM 629 C CA . THR A 1 83 ? -10.393 -8.773 2.007 1.00 57.78 83 THR A CA 1
ATOM 630 C C . THR A 1 83 ? -8.974 -8.710 1.470 1.00 57.78 83 THR A C 1
ATOM 632 O O . THR A 1 83 ? -8.551 -7.663 0.981 1.00 57.78 83 THR A O 1
ATOM 635 N N . GLU A 1 84 ? -8.284 -9.852 1.494 1.00 57.03 84 GLU A N 1
ATOM 636 C CA . GLU A 1 84 ? -6.961 -10.026 0.924 1.00 57.03 84 GLU A CA 1
ATOM 637 C C . GLU A 1 84 ? -6.901 -9.514 -0.507 1.00 57.03 84 GLU A C 1
ATOM 639 O O . GLU A 1 84 ? -5.990 -8.773 -0.782 1.00 57.03 84 GLU A O 1
ATOM 644 N N . ARG A 1 85 ? -7.835 -9.786 -1.426 1.00 61.84 85 ARG A N 1
ATOM 645 C CA . ARG A 1 85 ? -7.728 -9.258 -2.808 1.00 61.84 85 ARG A CA 1
ATOM 646 C C . ARG A 1 85 ? -8.173 -7.803 -2.962 1.00 61.84 85 ARG A C 1
ATOM 648 O O . ARG A 1 85 ? -7.792 -7.150 -3.927 1.00 61.84 85 ARG A O 1
ATOM 655 N N . ALA A 1 86 ? -8.977 -7.287 -2.036 1.00 74.56 86 ALA A N 1
ATOM 656 C CA . ALA A 1 86 ? -9.527 -5.937 -2.136 1.00 74.56 86 ALA A CA 1
ATOM 657 C C . ALA A 1 86 ? -8.536 -4.852 -1.690 1.00 74.56 86 ALA A C 1
ATOM 659 O O . ALA A 1 86 ? -8.624 -3.726 -2.182 1.00 74.56 86 ALA A O 1
ATOM 660 N N . VAL A 1 87 ? -7.612 -5.177 -0.780 1.00 83.75 87 VAL A N 1
ATOM 661 C CA . VAL A 1 87 ? -6.672 -4.217 -0.193 1.00 83.75 87 VAL A CA 1
ATOM 662 C C . VAL A 1 87 ? -5.242 -4.690 -0.383 1.00 83.75 87 VAL A C 1
ATOM 664 O O . VAL A 1 87 ? -4.893 -5.822 -0.050 1.00 83.75 87 VAL A O 1
ATOM 667 N N . ARG A 1 88 ? -4.382 -3.810 -0.891 1.00 85.81 88 ARG A N 1
ATOM 668 C CA . ARG A 1 88 ? -2.960 -4.101 -1.098 1.00 85.81 88 ARG A CA 1
ATOM 669 C C . ARG A 1 88 ? -2.103 -3.105 -0.346 1.00 85.81 88 ARG A C 1
ATOM 671 O O . ARG A 1 88 ? -2.176 -1.909 -0.605 1.00 85.81 88 ARG A O 1
ATOM 678 N N . LEU A 1 89 ? -1.298 -3.613 0.584 1.00 86.06 89 LEU A N 1
ATOM 679 C CA . LEU A 1 89 ? -0.279 -2.839 1.281 1.00 86.06 89 LEU A CA 1
ATOM 680 C C . LEU A 1 89 ? 1.037 -2.922 0.514 1.00 86.06 89 LEU A C 1
ATOM 682 O O . LEU A 1 89 ? 1.589 -4.004 0.336 1.00 86.06 89 LEU A O 1
ATOM 686 N N . LEU A 1 90 ? 1.540 -1.768 0.096 1.00 82.62 90 LEU A N 1
ATOM 687 C CA . LEU A 1 90 ? 2.842 -1.601 -0.527 1.00 82.62 90 LEU A CA 1
ATOM 688 C C . LEU A 1 90 ? 3.759 -0.906 0.481 1.00 82.62 90 LEU A C 1
ATOM 690 O O . LEU A 1 90 ? 3.652 0.304 0.689 1.00 82.62 90 LEU A O 1
ATOM 694 N N . ALA A 1 91 ? 4.628 -1.681 1.130 1.00 77.75 91 ALA A N 1
ATOM 695 C CA . ALA A 1 91 ? 5.632 -1.172 2.060 1.00 77.75 91 ALA A CA 1
ATOM 696 C C . ALA A 1 91 ? 6.962 -0.928 1.333 1.00 77.75 91 ALA A C 1
ATOM 698 O O . ALA A 1 91 ? 7.496 -1.821 0.671 1.00 77.75 91 ALA A O 1
ATOM 699 N N . PHE A 1 92 ? 7.502 0.286 1.446 1.00 70.25 92 PHE A N 1
ATOM 700 C CA . PHE A 1 92 ? 8.704 0.699 0.707 1.00 70.25 92 PHE A CA 1
ATOM 701 C C . PHE A 1 92 ? 10.005 0.552 1.513 1.00 70.25 92 PHE A C 1
ATOM 703 O O . PHE A 1 92 ? 11.093 0.639 0.942 1.00 70.25 92 PHE A O 1
ATOM 710 N N . THR A 1 93 ? 9.906 0.257 2.810 1.00 61.78 93 THR A N 1
ATOM 711 C CA . THR A 1 93 ? 11.028 0.166 3.759 1.00 61.78 93 THR A CA 1
ATOM 712 C C . THR A 1 93 ? 11.799 -1.162 3.689 1.00 61.78 93 THR A C 1
ATOM 714 O O . THR A 1 93 ? 13.016 -1.172 3.882 1.00 61.78 93 THR A O 1
ATOM 717 N N . ASP A 1 94 ? 11.144 -2.275 3.338 1.00 48.91 94 ASP A N 1
ATOM 718 C CA . ASP A 1 94 ? 11.753 -3.620 3.383 1.00 48.91 94 ASP A CA 1
ATOM 719 C C . ASP A 1 94 ? 12.588 -3.984 2.144 1.00 48.91 94 ASP A C 1
ATOM 721 O O . ASP A 1 94 ? 13.541 -4.763 2.226 1.00 48.91 94 ASP A O 1
ATOM 725 N N . ASN A 1 95 ? 12.317 -3.363 0.993 1.00 46.56 95 ASN A N 1
ATOM 726 C CA . ASN A 1 95 ? 13.053 -3.640 -0.246 1.00 46.56 95 ASN A CA 1
ATOM 727 C C . ASN A 1 95 ? 14.421 -2.950 -0.322 1.00 46.56 95 ASN A C 1
ATOM 729 O O . ASN A 1 95 ? 15.132 -3.100 -1.314 1.00 46.56 95 ASN A O 1
ATOM 733 N N . LEU A 1 96 ? 14.831 -2.220 0.717 1.00 41.78 96 LEU A N 1
ATOM 734 C CA . LEU A 1 96 ? 16.204 -1.742 0.807 1.00 41.78 96 LEU A CA 1
ATOM 735 C C . LEU A 1 96 ? 17.152 -2.931 0.994 1.00 41.78 96 LEU A C 1
ATOM 737 O O . LEU A 1 96 ? 18.033 -3.095 0.170 1.00 41.78 96 LEU A O 1
ATOM 741 N N . LYS A 1 97 ? 16.928 -3.849 1.942 1.00 37.78 97 LYS A N 1
ATOM 742 C CA . LYS A 1 97 ? 17.954 -4.841 2.335 1.00 37.78 97 LYS A CA 1
ATOM 743 C C . LYS A 1 97 ? 18.287 -5.915 1.289 1.00 37.78 97 LYS A C 1
ATOM 745 O O . LYS A 1 97 ? 19.449 -6.300 1.193 1.00 37.78 97 LYS A O 1
ATOM 750 N N . SER A 1 98 ? 17.324 -6.365 0.480 1.00 39.94 98 SER A N 1
ATOM 751 C CA . SER A 1 98 ? 17.595 -7.356 -0.584 1.00 39.94 98 SER A CA 1
ATOM 752 C C . SER A 1 98 ? 18.264 -6.754 -1.823 1.00 39.94 98 SER A C 1
ATOM 754 O O . SER A 1 98 ? 18.956 -7.464 -2.546 1.00 39.94 98 SER A O 1
ATOM 756 N N . TYR A 1 99 ? 18.115 -5.446 -2.053 1.00 41.69 99 TYR A N 1
ATOM 757 C CA . TYR A 1 99 ? 18.770 -4.739 -3.162 1.00 41.69 99 TYR A CA 1
ATOM 758 C C . TYR A 1 99 ? 20.001 -3.926 -2.708 1.00 41.69 99 TYR A C 1
ATOM 760 O O . TYR A 1 99 ? 20.838 -3.557 -3.533 1.00 41.69 99 TYR A O 1
ATOM 768 N N . SER A 1 100 ? 20.140 -3.680 -1.399 1.00 35.03 100 SER A N 1
ATOM 769 C CA . SER A 1 100 ? 21.223 -2.949 -0.730 1.00 35.03 100 SER A CA 1
ATOM 770 C C . SER A 1 100 ? 22.251 -3.853 -0.050 1.00 35.03 100 SER A C 1
ATOM 772 O O . SER A 1 100 ? 23.044 -3.350 0.742 1.00 35.03 100 SER A O 1
ATOM 774 N N . SER A 1 101 ? 22.326 -5.148 -0.379 1.00 33.38 101 SER A N 1
ATOM 775 C CA . SER A 1 101 ? 23.549 -5.927 -0.100 1.00 33.38 101 SER A CA 1
ATOM 776 C C . SER A 1 101 ? 24.781 -5.3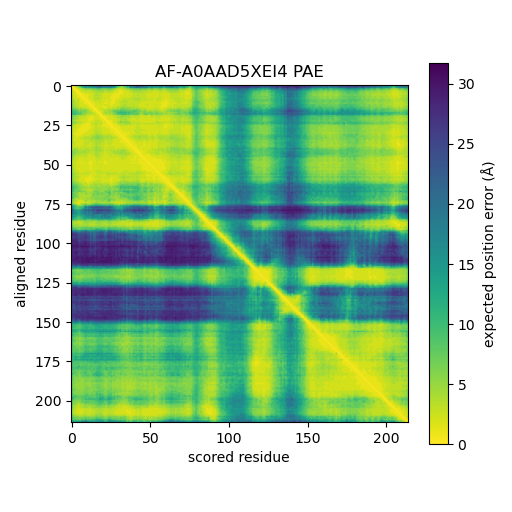68 -0.834 1.00 33.38 101 SER A C 1
ATOM 778 O O . SER A 1 101 ? 25.897 -5.834 -0.635 1.00 33.38 101 SER A O 1
ATOM 780 N N . HIS A 1 102 ? 24.591 -4.315 -1.631 1.00 41.06 102 HIS A N 1
ATOM 781 C CA . HIS A 1 102 ? 25.635 -3.412 -2.083 1.00 41.06 102 HIS A CA 1
ATOM 782 C C . HIS A 1 102 ? 25.227 -1.965 -1.773 1.00 41.06 102 HIS A C 1
ATOM 784 O O . HIS A 1 102 ? 24.760 -1.238 -2.657 1.00 41.06 102 HIS A O 1
ATOM 790 N N . SER A 1 103 ? 25.332 -1.601 -0.495 1.00 38.50 103 SER A N 1
ATOM 791 C CA . SER A 1 103 ? 25.668 -0.263 0.011 1.00 38.50 103 SER A CA 1
ATOM 792 C C . SER A 1 103 ? 26.092 0.710 -1.096 1.00 38.50 103 SER A C 1
ATOM 794 O O . SER A 1 103 ? 27.163 0.599 -1.688 1.00 38.50 103 SER A O 1
ATOM 796 N N . ILE A 1 104 ? 25.257 1.721 -1.344 1.00 43.69 104 ILE A N 1
ATOM 797 C CA . ILE A 1 104 ? 25.583 2.870 -2.206 1.00 43.69 104 ILE A CA 1
ATOM 798 C C . ILE A 1 104 ? 26.867 3.576 -1.722 1.00 43.69 104 ILE A C 1
ATOM 800 O O . ILE A 1 104 ? 27.589 4.165 -2.521 1.00 43.69 104 ILE A O 1
ATOM 804 N N . GLN A 1 105 ? 27.195 3.455 -0.432 1.00 41.62 105 GLN A N 1
ATOM 805 C CA . GLN A 1 105 ? 28.406 4.019 0.166 1.00 41.62 105 GLN A CA 1
ATOM 806 C C . GLN A 1 105 ? 29.705 3.290 -0.229 1.00 41.62 105 GLN A C 1
ATOM 808 O O . GLN A 1 105 ? 30.748 3.937 -0.263 1.00 41.62 105 GLN A O 1
ATOM 813 N N . ASP A 1 106 ? 29.657 2.015 -0.636 1.00 40.53 106 ASP A N 1
ATOM 814 C CA . ASP A 1 106 ? 30.864 1.259 -1.024 1.00 40.53 106 ASP A CA 1
ATOM 815 C C . ASP A 1 106 ? 31.253 1.453 -2.505 1.00 40.53 106 ASP A C 1
ATOM 817 O O . ASP A 1 106 ? 32.319 1.018 -2.943 1.00 40.53 106 ASP A O 1
ATOM 821 N N . ARG A 1 107 ? 30.417 2.143 -3.297 1.00 50.12 107 ARG A N 1
ATOM 822 C CA . ARG A 1 107 ? 30.590 2.296 -4.757 1.00 50.12 107 ARG A CA 1
ATOM 823 C C . ARG A 1 107 ? 31.240 3.604 -5.204 1.00 50.12 107 ARG A C 1
ATOM 825 O O . ARG A 1 107 ? 31.483 3.779 -6.390 1.00 50.12 107 ARG A O 1
ATOM 832 N N . TYR A 1 108 ? 31.557 4.510 -4.279 1.00 40.19 108 TYR A N 1
ATOM 833 C CA . TYR A 1 108 ? 32.317 5.724 -4.613 1.00 40.19 108 TYR A CA 1
ATOM 834 C C . TYR A 1 108 ? 33.821 5.458 -4.817 1.00 40.19 108 TYR A C 1
ATOM 836 O O . TYR A 1 108 ? 34.525 6.332 -5.311 1.00 40.19 108 TYR A O 1
ATOM 844 N N . HIS A 1 109 ? 34.315 4.263 -4.462 1.00 36.44 109 HIS A N 1
ATOM 845 C CA . HIS A 1 109 ? 35.750 3.945 -4.475 1.00 36.44 109 HIS A CA 1
ATOM 846 C C . HIS A 1 109 ? 36.172 2.774 -5.376 1.00 36.44 109 HIS A C 1
ATOM 848 O O . HIS A 1 109 ? 37.369 2.520 -5.500 1.00 36.44 109 HIS A O 1
ATOM 854 N N . SER A 1 110 ? 35.253 2.077 -6.042 1.00 35.88 110 SER A N 1
ATOM 855 C CA . SER A 1 110 ? 35.599 1.019 -6.999 1.00 35.88 110 SER A CA 1
ATOM 856 C C . SER A 1 110 ? 35.127 1.403 -8.397 1.00 35.88 110 SER A C 1
ATOM 858 O O . SER A 1 110 ? 34.096 2.041 -8.574 1.00 35.88 110 SER A O 1
ATOM 860 N N . ARG A 1 111 ? 35.977 1.102 -9.379 1.00 44.62 111 ARG A N 1
ATOM 861 C CA . ARG A 1 111 ? 35.825 1.384 -10.810 1.00 44.62 111 ARG A CA 1
ATOM 862 C C . ARG A 1 111 ? 34.420 1.035 -11.317 1.00 44.62 111 ARG A C 1
ATOM 864 O O . ARG A 1 111 ? 33.766 0.174 -10.752 1.00 44.62 111 ARG A O 1
ATOM 871 N N . VAL A 1 112 ? 34.005 1.703 -12.396 1.00 47.62 112 VAL A N 1
ATOM 872 C CA . VAL A 1 112 ? 32.794 1.428 -13.189 1.00 47.62 112 VAL A CA 1
ATOM 873 C C . VAL A 1 112 ? 32.726 -0.068 -13.525 1.00 47.62 112 VAL A C 1
ATOM 875 O O . VAL A 1 112 ? 33.253 -0.499 -14.546 1.00 47.62 112 VAL A O 1
ATOM 878 N N . ASP A 1 113 ? 32.149 -0.866 -12.632 1.00 48.84 113 ASP A N 1
ATOM 879 C CA . ASP A 1 113 ? 31.971 -2.295 -12.841 1.00 48.84 113 ASP A CA 1
ATOM 880 C C . ASP A 1 113 ? 30.835 -2.486 -13.844 1.00 48.84 113 ASP A C 1
ATOM 882 O O . ASP A 1 113 ? 29.754 -1.909 -13.723 1.00 48.84 113 ASP A O 1
ATOM 886 N N . GLU A 1 114 ? 31.094 -3.313 -14.851 1.00 52.38 114 GLU A N 1
ATOM 887 C CA . GLU A 1 114 ? 30.249 -3.570 -16.023 1.00 52.38 114 GLU A CA 1
ATOM 888 C C . GLU A 1 114 ? 28.900 -4.263 -15.700 1.00 52.38 114 GLU A C 1
ATOM 890 O O . GLU A 1 114 ? 28.161 -4.634 -16.611 1.00 52.38 114 GLU A O 1
ATOM 895 N N . ASP A 1 115 ? 28.540 -4.406 -14.419 1.00 55.22 115 ASP A N 1
ATOM 896 C CA . ASP A 1 115 ? 27.447 -5.243 -13.906 1.00 55.22 115 ASP A CA 1
ATOM 897 C C . ASP A 1 115 ? 26.373 -4.431 -13.141 1.00 55.22 115 ASP A C 1
ATOM 899 O O . ASP A 1 115 ? 26.040 -4.709 -11.979 1.00 55.22 115 ASP A O 1
ATOM 903 N N . GLU A 1 116 ? 25.797 -3.407 -13.782 1.00 70.62 116 GLU A N 1
ATOM 904 C CA . GLU A 1 116 ? 24.707 -2.611 -13.194 1.00 70.62 116 GLU A CA 1
ATOM 905 C C . GLU A 1 116 ? 23.316 -3.153 -13.585 1.00 70.62 116 GLU A C 1
ATOM 907 O O . GLU A 1 116 ? 23.007 -3.319 -14.760 1.00 70.62 116 GLU A O 1
ATOM 912 N N . LEU A 1 117 ? 22.441 -3.370 -12.591 1.00 76.44 117 LEU A N 1
ATOM 913 C CA . LEU A 1 117 ? 21.038 -3.756 -12.802 1.00 76.44 117 LEU A CA 1
ATOM 914 C C . LEU A 1 117 ? 20.272 -2.618 -13.489 1.00 76.44 117 LEU A C 1
ATOM 916 O O . LEU A 1 117 ? 20.179 -1.515 -12.932 1.00 76.44 117 LEU A O 1
ATOM 920 N N . THR A 1 118 ? 19.682 -2.886 -14.649 1.00 80.38 118 THR A N 1
ATOM 921 C CA . THR A 1 118 ? 18.823 -1.933 -15.362 1.00 80.38 118 THR A CA 1
ATOM 922 C C . THR A 1 118 ? 17.442 -1.827 -14.724 1.00 80.38 118 THR A C 1
ATOM 924 O O . THR A 1 118 ? 16.976 -2.708 -13.997 1.00 80.38 118 THR A O 1
ATOM 927 N N . ALA A 1 119 ? 16.747 -0.730 -15.002 1.00 84.56 119 ALA A N 1
ATOM 928 C CA . ALA A 1 119 ? 15.385 -0.533 -14.534 1.00 84.56 119 ALA A CA 1
ATOM 929 C C . ALA A 1 119 ? 14.388 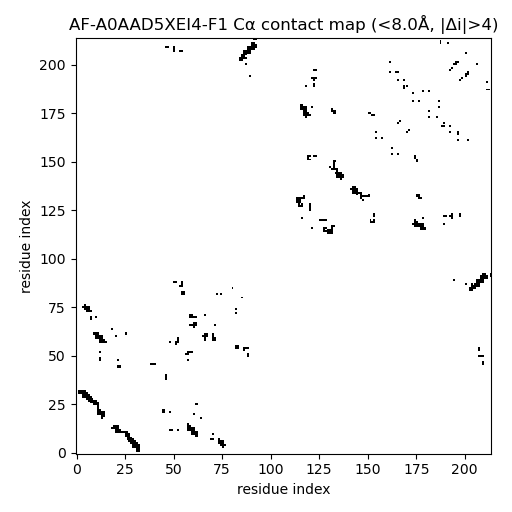-1.554 -15.123 1.00 84.56 119 ALA A C 1
ATOM 931 O O . ALA A 1 119 ? 13.475 -1.968 -14.411 1.00 84.56 119 ALA A O 1
ATOM 932 N N . ALA A 1 120 ? 14.572 -2.011 -16.368 1.00 84.31 120 ALA A N 1
ATOM 933 C CA . ALA A 1 120 ? 13.772 -3.084 -16.967 1.00 84.31 120 ALA A CA 1
ATOM 934 C C . ALA A 1 120 ? 13.925 -4.403 -16.196 1.00 84.31 120 ALA A C 1
ATOM 936 O O . ALA A 1 120 ? 12.934 -5.037 -15.838 1.00 84.31 120 ALA A O 1
ATOM 937 N N . GLU A 1 121 ? 15.164 -4.793 -15.898 1.00 80.94 121 GLU A N 1
ATOM 938 C CA . GLU A 1 121 ? 15.459 -6.009 -15.133 1.00 80.94 121 GLU A CA 1
ATOM 939 C C . GLU A 1 121 ? 14.928 -5.914 -13.707 1.00 80.94 121 GLU A C 1
ATOM 941 O O . GLU A 1 121 ? 14.349 -6.872 -13.200 1.00 80.94 121 GLU A O 1
ATOM 946 N N . PHE A 1 122 ? 15.048 -4.738 -13.086 1.00 84.19 122 PHE A N 1
ATOM 947 C CA . PHE A 1 122 ? 14.465 -4.479 -11.776 1.00 84.19 122 PHE A CA 1
ATOM 948 C C . PHE A 1 122 ? 12.939 -4.644 -11.772 1.00 84.19 122 PHE A C 1
ATOM 950 O O . PHE A 1 122 ? 12.404 -5.228 -10.830 1.00 84.19 122 PHE A O 1
ATOM 957 N N . LEU A 1 123 ? 12.230 -4.141 -12.791 1.00 85.12 123 LEU A N 1
ATOM 958 C CA . LEU A 1 123 ? 10.772 -4.286 -12.910 1.00 85.12 123 LEU A CA 1
ATOM 959 C C . LEU A 1 123 ? 10.342 -5.747 -13.079 1.00 85.12 123 LEU A C 1
ATOM 961 O O . LEU A 1 123 ? 9.299 -6.132 -12.564 1.00 85.12 123 LEU A O 1
ATOM 965 N N . LEU A 1 124 ? 11.146 -6.538 -13.789 1.00 83.25 124 LEU A N 1
ATOM 966 C CA . LEU A 1 124 ? 10.849 -7.926 -14.139 1.00 83.25 124 LEU A CA 1
ATOM 967 C C . LEU A 1 124 ? 11.388 -8.964 -13.140 1.00 83.25 124 LEU A C 1
ATOM 969 O O . LEU A 1 124 ? 11.241 -10.158 -13.395 1.00 83.25 124 LEU A O 1
ATOM 973 N N . ASP A 1 125 ? 12.034 -8.535 -12.050 1.00 79.31 125 ASP A N 1
ATOM 974 C CA . ASP A 1 125 ? 12.750 -9.420 -11.113 1.00 79.31 125 ASP A CA 1
ATOM 975 C C . ASP A 1 125 ? 13.755 -10.353 -11.813 1.00 79.31 125 ASP A C 1
ATOM 977 O O . ASP A 1 125 ? 13.972 -11.501 -11.420 1.00 79.31 125 ASP A O 1
ATOM 981 N N . LEU A 1 126 ? 14.393 -9.856 -12.875 1.00 75.69 126 LEU A N 1
ATOM 982 C CA . LEU A 1 126 ? 15.427 -10.610 -13.569 1.00 75.69 126 LEU A CA 1
ATOM 983 C C . LEU A 1 126 ? 16.722 -10.598 -12.747 1.00 75.69 126 LEU A C 1
ATOM 985 O O . LEU A 1 126 ? 17.049 -9.588 -12.111 1.00 75.69 126 LEU A O 1
ATOM 989 N N . PRO A 1 127 ? 17.498 -11.698 -12.765 1.00 67.19 127 PRO A N 1
ATOM 990 C CA . PRO A 1 127 ? 18.850 -11.665 -12.228 1.00 67.19 127 PRO A CA 1
ATOM 991 C C . PRO A 1 127 ? 19.648 -10.577 -12.953 1.00 67.19 127 PRO A C 1
ATOM 993 O O . PRO A 1 127 ? 19.373 -10.302 -14.121 1.00 67.19 127 PRO A O 1
ATOM 996 N N . LYS A 1 128 ? 20.648 -9.985 -12.283 1.00 63.34 128 LYS A N 1
ATOM 997 C CA . LYS A 1 128 ? 21.576 -9.039 -12.923 1.00 63.34 128 LYS A CA 1
ATOM 998 C C . LYS A 1 128 ? 22.127 -9.698 -14.190 1.00 63.34 128 LYS A C 1
ATOM 1000 O O . LYS A 1 128 ? 22.937 -10.625 -14.084 1.00 63.34 128 LYS A O 1
ATOM 1005 N N . ALA A 1 129 ? 21.677 -9.278 -15.370 1.00 54.53 129 ALA A N 1
ATOM 1006 C CA . ALA A 1 129 ? 22.325 -9.718 -16.584 1.00 54.53 129 ALA A CA 1
ATOM 1007 C C . ALA A 1 129 ? 23.644 -8.955 -16.639 1.00 54.53 129 ALA A C 1
ATOM 1009 O O . ALA A 1 129 ? 23.682 -7.734 -16.516 1.00 54.53 129 ALA A O 1
ATOM 1010 N N . ARG A 1 130 ? 24.747 -9.692 -16.740 1.00 54.41 130 ARG A N 1
ATOM 1011 C CA . ARG A 1 130 ? 26.067 -9.088 -16.910 1.00 54.41 130 ARG A CA 1
ATOM 1012 C C . ARG A 1 130 ? 26.025 -8.202 -18.159 1.00 54.41 130 ARG A C 1
ATOM 1014 O O . ARG A 1 130 ? 25.575 -8.691 -19.199 1.00 54.41 130 ARG A O 1
ATOM 1021 N N . LYS A 1 131 ? 26.540 -6.970 -18.053 1.00 52.19 131 LYS A N 1
ATOM 1022 C CA . LYS A 1 131 ? 26.621 -5.890 -19.067 1.00 52.19 131 LYS A CA 1
ATOM 1023 C C . LYS A 1 131 ? 25.429 -4.922 -19.108 1.00 52.19 131 LYS A C 1
ATOM 1025 O O . LYS A 1 131 ? 24.291 -5.328 -19.217 1.00 52.19 131 LYS A O 1
ATOM 1030 N N . VAL A 1 132 ? 25.710 -3.619 -19.056 1.00 49.06 132 VAL A N 1
ATOM 1031 C CA . VAL A 1 132 ? 24.742 -2.500 -19.083 1.00 49.06 132 VAL A CA 1
ATOM 1032 C C . VAL A 1 132 ? 24.363 -2.094 -20.521 1.00 49.06 132 VAL A C 1
ATOM 1034 O O . VAL A 1 132 ? 25.231 -2.032 -21.389 1.00 49.06 132 VAL A O 1
ATOM 1037 N N . TYR A 1 133 ? 23.081 -1.766 -20.770 1.00 58.09 133 TYR A N 1
ATOM 1038 C CA . TYR A 1 133 ? 22.453 -1.818 -22.110 1.00 58.09 133 TYR A CA 1
ATOM 1039 C C . TYR A 1 133 ? 21.889 -0.523 -22.730 1.00 58.09 133 TYR A C 1
ATOM 1041 O O . TYR A 1 133 ? 21.350 -0.582 -23.835 1.00 58.09 133 TYR A O 1
ATOM 1049 N N . ALA A 1 134 ? 21.991 0.649 -22.106 1.00 53.16 134 ALA A N 1
ATOM 1050 C CA . ALA A 1 134 ? 21.577 1.896 -22.767 1.00 53.16 134 ALA A CA 1
ATOM 1051 C C . ALA A 1 134 ? 22.760 2.540 -23.487 1.00 53.16 134 ALA A C 1
ATOM 1053 O O . ALA A 1 134 ? 23.772 2.730 -22.827 1.00 53.16 134 ALA A O 1
ATOM 1054 N N . LEU A 1 135 ? 22.629 2.948 -24.759 1.00 55.12 135 LEU A N 1
ATOM 1055 C CA . LEU A 1 135 ? 23.518 3.965 -25.343 1.00 55.12 135 LEU A CA 1
ATOM 1056 C C . LEU A 1 135 ? 23.358 5.232 -24.505 1.00 55.12 135 LEU A C 1
ATOM 1058 O O . LEU A 1 135 ? 22.385 5.970 -24.656 1.00 55.12 135 LEU A O 1
ATOM 1062 N N . VAL A 1 136 ? 24.272 5.443 -23.569 1.00 56.91 136 VAL A N 1
ATOM 1063 C CA . VAL A 1 136 ? 24.310 6.685 -22.816 1.00 56.91 136 VAL A CA 1
ATOM 1064 C C . VAL A 1 136 ? 25.013 7.673 -23.713 1.00 56.91 136 VAL A C 1
ATOM 1066 O O . VAL A 1 136 ? 26.100 7.397 -24.211 1.00 56.91 136 VAL A O 1
ATOM 1069 N N . LYS A 1 137 ? 24.351 8.793 -23.958 1.00 60.91 137 LYS A N 1
ATOM 1070 C CA . LYS A 1 137 ? 24.924 9.903 -24.690 1.00 60.91 137 LYS A CA 1
ATOM 1071 C C . LYS A 1 137 ? 25.291 11.006 -23.705 1.00 60.91 137 LYS A C 1
ATOM 1073 O O . LYS A 1 137 ? 24.571 11.203 -22.724 1.00 60.91 137 LYS A O 1
ATOM 1078 N N . ASP A 1 138 ? 26.409 11.681 -23.928 1.00 61.28 138 ASP A N 1
ATOM 1079 C CA . ASP A 1 138 ? 26.715 12.917 -23.210 1.00 61.28 138 ASP A CA 1
ATOM 1080 C C . ASP A 1 138 ? 25.785 14.066 -23.660 1.00 61.28 138 ASP A C 1
ATOM 1082 O O . ASP A 1 138 ? 24.875 13.882 -24.475 1.00 61.28 138 ASP A O 1
ATOM 1086 N N . GLY A 1 139 ? 25.988 15.265 -23.104 1.00 55.06 139 GLY A N 1
ATOM 1087 C CA . GLY A 1 139 ? 25.218 16.457 -23.477 1.00 55.06 139 GLY A CA 1
ATOM 1088 C C . GLY A 1 139 ? 25.396 16.898 -24.938 1.00 55.06 139 GLY A C 1
ATOM 1089 O O . GLY A 1 139 ? 24.621 17.726 -25.406 1.00 55.06 139 GLY A O 1
ATOM 1090 N N . GLU A 1 140 ? 26.374 16.335 -25.650 1.00 71.44 140 GLU A N 1
ATOM 1091 C CA . GLU A 1 140 ? 26.683 16.582 -27.063 1.00 71.44 140 GLU A CA 1
ATOM 1092 C C . GLU A 1 140 ? 26.253 15.408 -27.961 1.00 71.44 140 GLU A C 1
ATOM 1094 O O . GLU A 1 140 ? 26.631 15.328 -29.126 1.00 71.44 140 GLU A O 1
ATOM 1099 N N . GLU A 1 141 ? 25.432 14.500 -27.430 1.00 67.25 141 GLU A N 1
ATOM 1100 C CA . GLU A 1 141 ? 24.949 13.291 -28.094 1.00 67.25 141 GLU A CA 1
ATOM 1101 C C . GLU A 1 141 ? 25.996 12.201 -28.405 1.00 67.25 141 GLU A C 1
ATOM 1103 O O . GLU A 1 141 ? 25.663 11.198 -29.055 1.00 67.25 141 GLU A O 1
ATOM 1108 N N . ASN A 1 142 ? 27.226 12.315 -27.905 1.00 65.50 142 ASN A N 1
ATOM 1109 C CA . ASN A 1 142 ? 28.254 11.309 -28.150 1.00 65.50 142 ASN A CA 1
ATOM 1110 C C . ASN A 1 142 ? 28.018 10.066 -27.282 1.00 65.50 142 ASN A C 1
ATOM 1112 O O . ASN A 1 142 ? 27.804 10.194 -26.073 1.00 65.50 142 ASN A O 1
ATOM 1116 N N . PRO A 1 143 ? 28.082 8.849 -27.851 1.00 59.03 143 PRO A N 1
ATOM 1117 C CA . PRO A 1 143 ? 27.916 7.622 -27.087 1.00 59.03 143 PRO A CA 1
ATOM 1118 C C . PRO A 1 143 ? 29.095 7.423 -26.126 1.00 59.03 143 PRO A C 1
ATOM 1120 O O . PRO A 1 143 ? 30.241 7.293 -26.546 1.00 59.03 143 PRO A O 1
ATOM 1123 N N . VAL A 1 144 ? 28.809 7.348 -24.828 1.00 58.62 144 VAL A N 1
ATOM 1124 C CA . VAL A 1 144 ? 29.805 7.098 -23.772 1.00 58.62 144 VAL A CA 1
ATOM 1125 C C . VAL A 1 144 ? 29.925 5.613 -23.404 1.00 58.62 144 VAL A C 1
ATOM 1127 O O . VAL A 1 144 ? 30.658 5.262 -22.481 1.00 58.62 144 VAL A O 1
ATOM 1130 N N . ASN A 1 145 ? 29.202 4.720 -24.092 1.00 56.91 145 ASN A N 1
ATOM 1131 C CA . ASN A 1 145 ? 29.319 3.268 -23.932 1.00 56.91 145 ASN A CA 1
ATOM 1132 C C . ASN A 1 145 ? 28.934 2.473 -25.198 1.00 56.91 145 ASN A C 1
ATOM 1134 O O . ASN A 1 145 ? 28.280 2.979 -26.107 1.00 56.91 145 ASN A O 1
ATOM 1138 N N . ASN A 1 146 ? 29.320 1.191 -25.228 1.00 54.66 146 ASN A N 1
ATOM 1139 C CA . ASN A 1 146 ? 29.045 0.268 -26.334 1.00 54.66 146 ASN A CA 1
ATOM 1140 C C . ASN A 1 146 ? 27.814 -0.605 -26.016 1.00 54.66 146 ASN A C 1
ATOM 1142 O O . ASN A 1 146 ? 27.922 -1.597 -25.292 1.00 54.66 146 ASN A O 1
ATOM 1146 N N . ALA A 1 147 ? 26.636 -0.261 -26.550 1.00 55.41 147 ALA A N 1
ATOM 1147 C CA . ALA A 1 147 ? 25.422 -1.066 -26.366 1.00 55.41 147 ALA A CA 1
ATOM 1148 C C . ALA A 1 147 ? 25.538 -2.414 -27.094 1.00 55.41 147 ALA A C 1
ATOM 1150 O O . ALA A 1 147 ? 25.652 -2.460 -28.316 1.00 55.41 147 ALA A O 1
ATOM 1151 N N . THR A 1 148 ? 25.524 -3.518 -26.342 1.00 53.19 148 THR A N 1
ATOM 1152 C CA . THR A 1 148 ? 25.841 -4.855 -26.879 1.00 53.19 148 THR A CA 1
ATOM 1153 C C . THR A 1 148 ? 24.723 -5.900 -26.770 1.00 53.19 148 THR A C 1
ATOM 1155 O O . THR A 1 148 ? 24.859 -6.931 -27.415 1.00 53.19 148 THR A O 1
ATOM 1158 N N . ASN A 1 149 ? 23.589 -5.654 -26.086 1.00 54.97 149 ASN A N 1
ATOM 1159 C CA . ASN A 1 149 ? 22.390 -6.513 -26.209 1.00 54.97 149 ASN A CA 1
ATOM 1160 C C . ASN A 1 149 ? 21.070 -5.743 -26.355 1.00 54.97 149 ASN A C 1
ATOM 1162 O O . ASN A 1 149 ? 20.962 -4.539 -26.129 1.00 54.97 149 ASN A O 1
ATOM 1166 N N . LYS A 1 150 ? 20.055 -6.528 -26.733 1.00 60.00 150 LYS A N 1
ATOM 1167 C CA . LYS A 1 150 ? 18.649 -6.193 -26.929 1.00 60.00 150 LYS A CA 1
ATOM 1168 C C . LYS A 1 150 ? 18.020 -5.588 -25.671 1.00 60.00 150 LYS A C 1
ATOM 1170 O O . LYS A 1 150 ? 17.936 -6.234 -24.631 1.00 60.00 150 LYS A O 1
ATOM 1175 N N . VAL A 1 151 ? 17.505 -4.375 -25.821 1.00 65.62 151 VAL A N 1
ATOM 1176 C CA . VAL A 1 151 ? 16.656 -3.703 -24.839 1.00 65.62 151 VAL A CA 1
ATOM 1177 C C . VAL A 1 151 ? 15.412 -4.555 -24.562 1.00 65.62 151 VAL A C 1
ATOM 1179 O O . VAL A 1 151 ? 14.671 -4.906 -25.484 1.00 65.62 151 VAL A O 1
ATOM 1182 N N . ILE A 1 152 ? 15.194 -4.904 -23.293 1.00 74.69 152 ILE A N 1
ATOM 1183 C CA . ILE A 1 152 ? 13.998 -5.624 -22.852 1.00 74.69 152 ILE A CA 1
ATOM 1184 C C . ILE A 1 152 ? 12.916 -4.587 -22.577 1.00 74.69 152 ILE A C 1
ATOM 1186 O O . ILE A 1 152 ? 13.084 -3.744 -21.701 1.00 74.69 152 ILE A O 1
ATOM 1190 N N . ASP A 1 153 ? 11.806 -4.660 -23.307 1.00 82.94 153 ASP A N 1
ATOM 1191 C CA . ASP A 1 153 ? 10.595 -3.921 -22.957 1.00 82.94 153 ASP A CA 1
ATOM 1192 C C . ASP A 1 153 ? 9.889 -4.654 -21.799 1.00 82.94 153 ASP A C 1
ATOM 1194 O O . ASP A 1 153 ? 9.316 -5.731 -22.021 1.00 82.94 153 ASP A O 1
ATOM 1198 N N . PRO A 1 154 ? 9.915 -4.114 -20.562 1.00 83.44 154 PRO A N 1
ATOM 1199 C CA . PRO A 1 154 ? 9.276 -4.761 -19.421 1.00 83.44 154 PRO A CA 1
ATOM 1200 C C . PRO A 1 154 ? 7.748 -4.787 -19.552 1.00 83.44 154 PRO A C 1
ATOM 1202 O O . PRO A 1 154 ? 7.082 -5.565 -18.871 1.00 83.44 154 PRO A O 1
ATOM 1205 N N . PHE A 1 155 ? 7.172 -3.977 -20.442 1.00 86.25 155 PHE A N 1
ATOM 1206 C CA . PHE A 1 155 ? 5.731 -3.835 -20.611 1.00 86.25 155 PHE A CA 1
ATOM 1207 C C . PHE A 1 155 ? 5.154 -4.729 -21.713 1.00 86.25 155 PHE A C 1
ATOM 1209 O O . PHE A 1 155 ? 3.933 -4.822 -21.854 1.00 86.25 155 PHE A O 1
ATOM 1216 N N . ALA A 1 156 ? 5.999 -5.454 -22.453 1.00 85.12 156 ALA A N 1
ATOM 1217 C CA . ALA A 1 156 ? 5.581 -6.281 -23.584 1.00 85.12 156 ALA A CA 1
ATOM 1218 C C . ALA A 1 156 ? 4.548 -7.363 -23.213 1.00 85.12 156 ALA A C 1
ATOM 1220 O O . ALA A 1 156 ? 3.698 -7.712 -24.031 1.00 85.12 156 ALA A O 1
ATOM 1221 N N . LYS A 1 157 ? 4.590 -7.879 -21.978 1.00 82.00 157 LYS A N 1
ATOM 1222 C CA . LYS A 1 157 ? 3.661 -8.909 -21.477 1.00 82.00 157 LYS A CA 1
ATOM 1223 C C . LYS A 1 157 ? 2.479 -8.352 -20.676 1.00 82.00 157 LYS A C 1
ATOM 1225 O O . LYS A 1 157 ? 1.660 -9.136 -20.210 1.00 82.00 157 LYS A O 1
ATOM 1230 N N . LEU A 1 158 ? 2.402 -7.035 -20.481 1.00 85.62 158 LEU A N 1
ATOM 1231 C CA . LEU A 1 158 ? 1.299 -6.424 -19.743 1.00 85.62 158 LEU A CA 1
ATOM 1232 C C . LEU A 1 158 ? 0.017 -6.425 -20.580 1.00 85.62 158 LEU A C 1
ATOM 1234 O O . LEU A 1 158 ? 0.065 -6.194 -21.792 1.00 85.62 158 LEU A O 1
ATOM 1238 N N . ASP A 1 159 ? -1.115 -6.638 -19.911 1.00 88.44 159 ASP A N 1
ATOM 1239 C CA . ASP A 1 159 ? -2.447 -6.406 -20.472 1.00 88.44 159 ASP A CA 1
ATOM 1240 C C . ASP A 1 159 ? -2.702 -4.909 -20.738 1.00 88.44 159 ASP A C 1
ATOM 1242 O O . ASP A 1 159 ? -1.940 -4.032 -20.315 1.00 88.44 159 ASP A O 1
ATOM 1246 N N . ASP A 1 160 ? -3.786 -4.601 -21.453 1.00 88.00 160 ASP A N 1
ATOM 1247 C CA . ASP A 1 160 ? -4.112 -3.232 -21.862 1.00 88.00 160 ASP A CA 1
ATOM 1248 C C . ASP A 1 160 ? -4.327 -2.279 -20.679 1.00 88.00 160 ASP A C 1
ATOM 1250 O O . ASP A 1 160 ? -3.930 -1.111 -20.746 1.00 88.00 160 ASP A O 1
ATOM 1254 N N . HIS A 1 161 ? -4.904 -2.763 -19.576 1.00 85.19 161 HIS A N 1
ATOM 1255 C CA . HIS A 1 161 ? -5.152 -1.952 -18.387 1.00 85.19 161 HIS A CA 1
ATOM 1256 C C . HIS A 1 161 ? -3.829 -1.563 -17.712 1.00 85.19 161 HIS A C 1
ATOM 1258 O O . HIS A 1 161 ? -3.547 -0.376 -17.504 1.00 85.19 161 HIS A O 1
ATOM 1264 N N . LYS A 1 162 ? -2.955 -2.543 -17.471 1.00 87.12 162 LYS A N 1
ATOM 1265 C CA . LYS A 1 162 ? -1.608 -2.331 -16.934 1.00 87.12 162 LYS A CA 1
ATOM 1266 C C . LYS A 1 162 ? -0.757 -1.465 -17.864 1.00 87.12 162 LYS A C 1
ATOM 1268 O O . LYS A 1 162 ? -0.035 -0.597 -17.377 1.00 87.12 162 LYS A O 1
ATOM 1273 N N . ARG A 1 163 ? -0.878 -1.605 -19.191 1.00 86.88 163 ARG A N 1
ATOM 1274 C CA . ARG A 1 163 ? -0.194 -0.732 -20.170 1.00 86.88 163 ARG A CA 1
ATOM 1275 C C . ARG A 1 163 ? -0.649 0.724 -20.083 1.00 86.88 163 ARG A C 1
ATOM 1277 O O . ARG A 1 163 ? 0.187 1.625 -20.146 1.00 86.88 163 ARG A O 1
ATOM 1284 N N . GLN A 1 164 ? -1.948 0.986 -19.926 1.00 86.31 164 GLN A N 1
ATOM 1285 C CA . GLN A 1 164 ? -2.455 2.354 -19.750 1.00 86.31 164 GLN A CA 1
ATOM 1286 C C . GLN A 1 164 ? -1.922 3.000 -18.469 1.00 86.31 164 GLN A C 1
ATOM 1288 O O . GLN A 1 164 ? -1.602 4.190 -18.462 1.00 86.31 164 GLN A O 1
ATOM 1293 N N . ILE A 1 165 ? -1.793 2.223 -17.393 1.00 85.69 165 ILE A N 1
ATOM 1294 C CA . ILE A 1 165 ? -1.205 2.694 -16.137 1.00 85.69 165 ILE A CA 1
ATOM 1295 C C . ILE A 1 165 ? 0.309 2.899 -16.294 1.00 85.69 165 ILE A C 1
ATOM 1297 O O . ILE A 1 165 ? 0.819 3.926 -15.852 1.00 85.69 165 ILE A O 1
ATOM 1301 N N . ALA A 1 166 ? 1.020 1.994 -16.976 1.00 85.06 166 ALA A N 1
ATOM 1302 C CA . ALA A 1 166 ? 2.456 2.111 -17.246 1.00 85.06 166 ALA A CA 1
ATOM 1303 C C . ALA A 1 166 ? 2.815 3.436 -17.935 1.00 85.06 166 ALA A C 1
ATOM 1305 O O . ALA A 1 166 ? 3.730 4.126 -17.485 1.00 85.06 166 ALA A O 1
ATOM 1306 N N . LYS A 1 167 ? 2.020 3.860 -18.929 1.00 86.50 167 LYS A N 1
ATOM 1307 C CA . LYS A 1 167 ? 2.189 5.158 -19.610 1.00 86.50 167 LYS A CA 1
ATOM 1308 C C . LYS A 1 167 ? 2.147 6.353 -18.652 1.00 86.50 167 LYS A C 1
ATOM 1310 O O . LYS A 1 167 ? 2.842 7.341 -18.865 1.00 86.50 167 LYS A O 1
ATOM 1315 N N . LYS A 1 168 ? 1.366 6.279 -17.567 1.00 88.31 168 LYS A N 1
ATOM 1316 C CA . LYS A 1 168 ? 1.288 7.355 -16.559 1.00 88.31 168 LYS A CA 1
ATOM 1317 C C . LYS A 1 168 ? 2.565 7.473 -15.729 1.00 88.31 168 LYS A C 1
ATOM 1319 O O . LYS A 1 168 ? 2.843 8.545 -15.196 1.00 88.31 168 LYS A O 1
ATOM 1324 N N . PHE A 1 169 ? 3.348 6.400 -15.622 1.00 85.94 169 PHE A N 1
ATOM 1325 C CA . PHE A 1 169 ? 4.644 6.440 -14.953 1.00 85.94 169 PHE A CA 1
ATOM 1326 C C . PHE A 1 169 ? 5.761 7.002 -15.849 1.00 85.94 169 PHE A C 1
ATOM 1328 O O . PHE A 1 169 ? 6.800 7.387 -15.317 1.00 85.94 169 PHE A O 1
ATOM 1335 N N . ASN A 1 170 ? 5.576 7.119 -17.169 1.00 86.06 170 ASN A N 1
ATOM 1336 C CA . ASN A 1 170 ? 6.596 7.648 -18.085 1.00 86.06 170 ASN A CA 1
ATOM 1337 C C . ASN A 1 170 ? 7.980 6.994 -17.844 1.00 86.06 170 ASN A C 1
ATOM 1339 O O . ASN A 1 170 ? 8.958 7.665 -17.496 1.00 86.06 170 ASN A O 1
ATOM 1343 N N . LEU A 1 171 ? 8.013 5.657 -17.871 1.00 82.44 171 LEU A N 1
ATOM 1344 C CA . LEU A 1 171 ? 9.205 4.842 -17.587 1.00 82.44 171 LEU A CA 1
ATOM 1345 C C . LEU A 1 171 ? 9.951 4.427 -18.852 1.00 82.44 171 LEU A C 1
ATOM 1347 O O . LEU A 1 171 ? 10.988 3.773 -18.757 1.00 82.44 171 LEU A O 1
ATOM 1351 N N . GLU A 1 172 ? 9.439 4.790 -20.021 1.00 81.94 172 GLU A N 1
ATOM 1352 C CA . GLU A 1 172 ? 9.952 4.376 -21.320 1.00 81.94 172 GLU A CA 1
ATOM 1353 C C . GLU A 1 172 ? 11.408 4.817 -21.516 1.00 81.94 172 GLU A C 1
ATOM 1355 O O . GLU A 1 172 ? 12.242 4.053 -21.991 1.00 81.94 172 GLU A O 1
ATOM 1360 N N . ALA A 1 173 ? 11.743 6.024 -21.056 1.00 81.44 173 ALA A N 1
ATOM 1361 C CA . ALA A 1 173 ? 13.112 6.533 -21.075 1.00 81.44 173 ALA A CA 1
ATOM 1362 C C . ALA A 1 173 ? 13.999 5.956 -19.954 1.00 81.44 173 ALA A C 1
ATOM 1364 O O . ALA A 1 173 ? 15.217 6.114 -19.992 1.00 81.44 173 ALA A O 1
ATOM 1365 N N . LEU A 1 174 ? 13.405 5.325 -18.935 1.00 82.44 174 LEU A N 1
ATOM 1366 C CA . LEU A 1 174 ? 14.110 4.895 -17.726 1.00 82.44 174 LEU A CA 1
ATOM 1367 C C . LEU A 1 174 ? 14.493 3.423 -17.754 1.00 82.44 174 LEU A C 1
ATOM 1369 O O . LEU A 1 174 ? 15.565 3.092 -17.264 1.00 82.44 174 LEU A O 1
ATOM 1373 N N . PHE A 1 175 ? 13.663 2.546 -18.330 1.00 82.50 175 PHE A N 1
ATOM 1374 C CA . PHE A 1 175 ? 13.902 1.102 -18.286 1.00 82.50 175 PHE A CA 1
ATOM 1375 C C . PHE A 1 175 ? 15.263 0.636 -18.857 1.00 82.50 175 PHE A C 1
ATOM 1377 O O . PHE A 1 175 ? 15.781 -0.348 -18.325 1.00 82.50 175 PHE A O 1
ATOM 1384 N N . PRO A 1 176 ? 15.906 1.296 -19.852 1.00 78.75 176 PRO A N 1
ATOM 1385 C CA . PRO A 1 176 ? 17.215 0.843 -20.320 1.00 78.75 176 PRO A CA 1
ATOM 1386 C C . PRO A 1 176 ? 18.359 1.340 -19.419 1.00 78.75 176 PRO A C 1
ATOM 1388 O O . PRO A 1 176 ? 19.481 0.844 -19.518 1.00 78.75 176 PRO A O 1
ATOM 1391 N N . LEU A 1 177 ? 18.098 2.309 -18.534 1.00 81.06 177 LEU A N 1
ATOM 1392 C CA . LEU A 1 177 ? 19.111 2.903 -17.673 1.00 81.06 177 LEU A CA 1
ATOM 1393 C C . LEU A 1 177 ? 19.414 2.008 -16.462 1.00 81.06 177 LEU A C 1
ATOM 1395 O O . LEU A 1 177 ? 18.501 1.414 -15.875 1.00 81.06 177 LEU A O 1
ATOM 1399 N N . PRO A 1 178 ? 20.681 1.962 -16.023 1.00 79.69 178 PRO A N 1
ATOM 1400 C CA . PRO A 1 178 ? 21.054 1.432 -14.721 1.00 79.69 178 PRO A CA 1
ATOM 1401 C C . PRO A 1 178 ? 20.290 2.099 -13.584 1.00 79.69 178 PRO A C 1
ATOM 1403 O O . PRO A 1 178 ? 20.236 3.325 -13.488 1.00 79.69 178 PRO A O 1
ATOM 1406 N N . THR A 1 179 ? 19.780 1.290 -12.660 1.00 78.75 179 THR A N 1
ATOM 1407 C CA . THR A 1 179 ? 19.090 1.756 -11.446 1.00 78.75 179 THR A CA 1
ATOM 1408 C C . THR A 1 179 ? 19.925 2.723 -10.607 1.00 78.75 179 THR A C 1
ATOM 1410 O O . THR A 1 179 ? 19.369 3.636 -10.006 1.00 78.75 179 THR A O 1
ATOM 1413 N N . ILE A 1 180 ? 21.252 2.568 -10.606 1.00 74.81 180 ILE A N 1
ATOM 1414 C CA . ILE A 1 180 ? 22.186 3.452 -9.894 1.00 74.81 180 ILE A CA 1
ATOM 1415 C C . ILE A 1 180 ? 22.290 4.857 -10.505 1.00 74.81 180 ILE A C 1
ATOM 1417 O O . ILE A 1 180 ? 22.653 5.800 -9.811 1.00 74.81 180 ILE A O 1
ATOM 1421 N N . ARG A 1 181 ? 21.949 5.014 -11.789 1.00 77.50 181 ARG A N 1
ATOM 1422 C CA . ARG A 1 181 ? 21.978 6.306 -12.495 1.00 77.50 181 ARG A CA 1
ATOM 1423 C C . ARG A 1 181 ? 20.654 7.059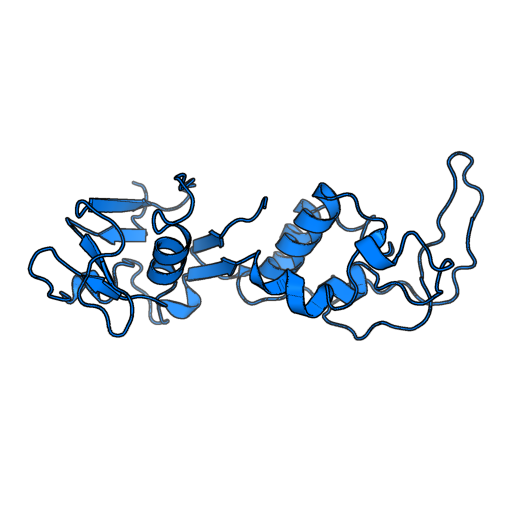 -12.404 1.00 77.50 181 ARG A C 1
ATOM 1425 O O . ARG A 1 181 ? 20.552 8.178 -12.900 1.00 77.50 181 ARG A O 1
ATOM 1432 N N . LEU A 1 182 ? 19.635 6.448 -11.805 1.00 80.88 182 LEU A N 1
ATOM 1433 C CA . LEU A 1 182 ? 18.339 7.080 -11.627 1.00 80.88 182 LEU A CA 1
ATOM 1434 C C . LEU A 1 182 ? 18.395 8.089 -10.482 1.00 80.88 182 LEU A C 1
ATOM 1436 O O . LEU A 1 182 ? 18.927 7.805 -9.411 1.00 80.88 182 LEU A O 1
ATOM 1440 N N . SER A 1 183 ? 17.770 9.249 -10.675 1.00 81.12 183 SER A N 1
ATOM 1441 C CA . SER A 1 183 ? 17.507 10.163 -9.564 1.00 81.12 183 SER A CA 1
ATOM 1442 C C . SER A 1 183 ? 16.583 9.503 -8.535 1.00 81.12 183 SER A C 1
ATOM 1444 O O . SER A 1 183 ? 15.805 8.606 -8.867 1.00 81.12 183 SER A O 1
ATOM 1446 N N . ASN A 1 184 ? 16.586 9.988 -7.292 1.00 79.00 184 ASN A N 1
ATOM 1447 C CA . ASN A 1 184 ? 15.692 9.463 -6.252 1.00 79.00 184 ASN A CA 1
ATOM 1448 C C . ASN A 1 184 ? 14.217 9.461 -6.693 1.00 79.00 184 ASN A C 1
ATOM 1450 O O . ASN A 1 184 ? 13.509 8.478 -6.485 1.00 79.00 184 ASN A O 1
ATOM 1454 N N . GLY A 1 185 ? 13.764 10.517 -7.380 1.00 81.00 185 GLY A N 1
ATOM 1455 C CA . GLY A 1 185 ? 12.401 10.592 -7.913 1.00 81.00 185 GLY A CA 1
ATOM 1456 C C . GLY A 1 185 ? 12.115 9.563 -9.014 1.00 81.00 185 GLY A C 1
ATOM 1457 O O . GLY A 1 185 ? 11.014 9.013 -9.069 1.00 81.00 185 GLY A O 1
ATOM 1458 N N . GLN A 1 186 ? 13.096 9.261 -9.870 1.00 85.81 186 GLN A N 1
ATOM 1459 C CA . GLN A 1 186 ? 12.988 8.211 -10.889 1.00 85.81 186 GLN A CA 1
ATOM 1460 C C . GLN A 1 186 ? 12.977 6.815 -10.258 1.00 85.81 186 GLN A C 1
ATOM 1462 O O . GLN A 1 186 ? 12.133 5.993 -10.611 1.00 85.81 186 GLN A O 1
ATOM 1467 N N . LEU A 1 187 ? 13.855 6.561 -9.285 1.00 82.88 187 LEU A N 1
ATOM 1468 C CA . LEU A 1 187 ? 13.920 5.295 -8.558 1.00 82.88 187 LEU A CA 1
ATOM 1469 C C . LEU A 1 187 ? 12.621 5.020 -7.791 1.00 82.88 187 LEU A C 1
ATOM 1471 O O . LEU A 1 187 ? 12.089 3.914 -7.829 1.00 82.88 187 LEU A O 1
ATOM 1475 N N . MET A 1 188 ? 12.073 6.038 -7.133 1.00 80.38 188 MET A N 1
ATOM 1476 C CA . MET A 1 188 ? 10.798 5.949 -6.426 1.00 80.38 188 MET A CA 1
ATOM 1477 C C . MET A 1 188 ? 9.646 5.624 -7.374 1.00 80.38 188 MET A C 1
ATOM 1479 O O . MET A 1 188 ? 8.840 4.731 -7.113 1.00 80.38 188 MET A O 1
ATOM 1483 N N . ARG A 1 189 ? 9.603 6.300 -8.523 1.00 85.94 189 ARG A N 1
ATOM 1484 C CA . ARG A 1 189 ? 8.609 6.037 -9.560 1.00 85.94 189 ARG A CA 1
ATOM 1485 C C . ARG A 1 189 ? 8.710 4.611 -10.103 1.00 85.94 189 ARG A C 1
ATOM 1487 O O . ARG A 1 189 ? 7.688 3.946 -10.254 1.00 85.94 189 ARG A O 1
ATOM 1494 N N . LEU A 1 190 ? 9.930 4.133 -10.335 1.00 86.56 190 LEU A N 1
ATOM 1495 C CA . LEU A 1 190 ? 10.207 2.761 -10.753 1.00 86.56 190 LEU A CA 1
ATOM 1496 C C . LEU A 1 190 ? 9.724 1.744 -9.708 1.00 86.56 190 LEU A C 1
ATOM 1498 O O . LEU A 1 190 ? 9.089 0.753 -10.061 1.00 86.56 190 LEU A O 1
ATOM 1502 N N . ARG A 1 191 ? 9.968 2.003 -8.416 1.00 82.56 191 ARG A N 1
ATOM 1503 C CA . ARG A 1 191 ? 9.504 1.156 -7.302 1.00 82.56 191 ARG A CA 1
ATOM 1504 C C . ARG A 1 191 ? 7.983 1.108 -7.204 1.00 82.56 191 ARG A C 1
ATOM 1506 O O . ARG A 1 191 ? 7.428 0.029 -7.004 1.00 82.56 191 ARG A O 1
ATOM 1513 N N . LEU A 1 192 ? 7.312 2.249 -7.348 1.00 84.56 192 LEU A N 1
ATOM 1514 C CA . LEU A 1 192 ? 5.849 2.317 -7.369 1.00 84.56 192 LEU A CA 1
ATOM 1515 C C . LEU A 1 192 ? 5.286 1.521 -8.548 1.00 84.56 192 LEU A C 1
ATOM 1517 O O . LEU A 1 192 ? 4.385 0.710 -8.364 1.00 84.56 192 LEU A O 1
ATOM 1521 N N . ALA A 1 193 ? 5.856 1.698 -9.740 1.00 87.56 193 ALA A N 1
ATOM 1522 C CA . ALA A 1 193 ? 5.433 0.968 -10.927 1.00 87.56 193 ALA A CA 1
ATOM 1523 C C . ALA A 1 193 ? 5.665 -0.538 -10.803 1.00 87.56 193 ALA A C 1
ATOM 1525 O O . ALA A 1 193 ? 4.776 -1.305 -11.154 1.00 87.56 193 ALA A O 1
ATOM 1526 N N . LYS A 1 194 ? 6.808 -0.968 -10.251 1.00 85.38 194 LYS A N 1
ATOM 1527 C CA . LYS A 1 194 ? 7.070 -2.378 -9.937 1.00 85.38 194 LYS A CA 1
ATOM 1528 C C . LYS A 1 194 ? 5.947 -2.959 -9.086 1.00 85.38 194 LYS A C 1
ATOM 1530 O O . LYS A 1 194 ? 5.291 -3.918 -9.477 1.00 85.38 194 LYS A O 1
ATOM 1535 N N . ASN A 1 195 ? 5.704 -2.326 -7.942 1.00 81.25 195 ASN A N 1
ATOM 1536 C CA . ASN A 1 195 ? 4.741 -2.807 -6.965 1.00 81.25 195 ASN A CA 1
ATOM 1537 C C . ASN A 1 195 ? 3.293 -2.713 -7.446 1.00 81.25 195 ASN A C 1
ATOM 1539 O O . ASN A 1 195 ? 2.473 -3.476 -6.958 1.00 81.25 195 ASN A O 1
ATOM 1543 N N . LEU A 1 196 ? 2.962 -1.813 -8.375 1.00 84.25 196 LEU A N 1
ATOM 1544 C CA . LEU A 1 196 ? 1.602 -1.677 -8.897 1.00 84.25 196 LEU A CA 1
ATOM 1545 C C . LEU A 1 196 ? 1.342 -2.563 -10.125 1.00 84.25 196 LEU A C 1
ATOM 1547 O O . LEU A 1 196 ? 0.306 -3.210 -10.201 1.00 84.25 196 LEU A O 1
ATOM 1551 N N . LEU A 1 197 ? 2.261 -2.582 -11.095 1.00 85.81 197 LEU A N 1
ATOM 1552 C CA . LEU A 1 197 ? 2.058 -3.210 -12.409 1.00 85.81 197 LEU A CA 1
ATOM 1553 C C . LEU A 1 197 ? 2.484 -4.679 -12.442 1.00 85.81 197 LEU A C 1
ATOM 1555 O O . LEU A 1 197 ? 1.852 -5.498 -13.113 1.00 85.81 197 LEU A O 1
ATOM 1559 N N . PHE A 1 198 ? 3.550 -5.016 -11.721 1.00 80.94 198 PHE A N 1
ATOM 1560 C CA . PHE A 1 198 ? 4.151 -6.353 -11.723 1.00 80.94 198 PHE A CA 1
ATOM 1561 C C . PHE A 1 198 ? 3.730 -7.180 -10.503 1.00 80.94 198 PHE A C 1
ATOM 1563 O O . PHE A 1 198 ? 4.299 -8.230 -10.228 1.00 80.94 198 PHE A O 1
ATOM 1570 N N . SER A 1 199 ? 2.684 -6.732 -9.809 1.00 77.25 199 SER A N 1
ATOM 1571 C CA . SER A 1 199 ? 1.962 -7.491 -8.792 1.00 77.25 199 SER A CA 1
ATOM 1572 C C . SER A 1 199 ? 0.475 -7.599 -9.170 1.00 77.25 199 SER A C 1
ATOM 1574 O O . SER A 1 199 ? 0.050 -7.200 -10.263 1.00 77.25 199 SER A O 1
ATOM 1576 N N . ASP A 1 200 ? -0.324 -8.143 -8.259 1.00 73.50 200 ASP A N 1
ATOM 1577 C CA . ASP A 1 200 ? -1.786 -8.135 -8.302 1.00 73.50 200 ASP A CA 1
ATOM 1578 C C . ASP A 1 200 ? -2.397 -6.872 -7.652 1.00 73.50 200 ASP A C 1
ATOM 1580 O O . ASP A 1 200 ? -3.612 -6.773 -7.498 1.00 73.50 200 ASP A O 1
ATOM 1584 N N . ALA A 1 201 ? -1.578 -5.872 -7.297 1.00 77.62 201 ALA A N 1
ATOM 1585 C CA . ALA A 1 201 ? -2.048 -4.617 -6.711 1.00 77.62 201 ALA A CA 1
ATOM 1586 C C . ALA A 1 201 ? -2.826 -3.722 -7.677 1.00 77.62 201 ALA A C 1
ATOM 1588 O O . ALA A 1 201 ? -3.580 -2.864 -7.221 1.00 77.62 201 ALA A O 1
ATOM 1589 N N . VAL A 1 202 ? -2.679 -3.927 -8.989 1.00 76.62 202 VAL A N 1
ATOM 1590 C CA . VAL A 1 202 ? -3.446 -3.179 -9.994 1.00 76.62 202 VAL A CA 1
ATOM 1591 C C . VAL A 1 202 ? -4.955 -3.420 -9.882 1.00 76.62 202 VAL A C 1
ATOM 1593 O O . VAL A 1 202 ? -5.738 -2.539 -10.224 1.00 76.62 202 VAL A O 1
ATOM 1596 N N . ASP A 1 203 ? -5.350 -4.599 -9.395 1.00 77.38 203 ASP A N 1
ATOM 1597 C CA . ASP A 1 203 ? -6.748 -5.029 -9.300 1.00 77.38 203 ASP A CA 1
ATOM 1598 C C . ASP A 1 203 ? -7.350 -4.736 -7.914 1.00 77.38 203 ASP A C 1
ATOM 1600 O O . ASP A 1 203 ? -8.511 -5.055 -7.638 1.00 77.38 203 ASP A O 1
ATOM 1604 N N . ALA A 1 204 ? -6.568 -4.124 -7.019 1.00 82.69 204 ALA A N 1
ATOM 1605 C CA . ALA A 1 204 ? -7.012 -3.780 -5.680 1.00 82.69 204 ALA A CA 1
ATOM 1606 C C . ALA A 1 204 ? -8.024 -2.634 -5.705 1.00 82.69 204 ALA A C 1
ATOM 1608 O O . ALA A 1 204 ? -7.865 -1.638 -6.411 1.00 82.69 204 ALA A O 1
ATOM 1609 N N . LYS A 1 205 ? -9.034 -2.725 -4.839 1.00 83.06 205 LYS A N 1
ATOM 1610 C CA . LYS A 1 205 ? -9.978 -1.625 -4.601 1.00 83.06 205 LYS A CA 1
ATOM 1611 C C . LYS A 1 205 ? -9.339 -0.505 -3.790 1.00 83.06 205 LYS A C 1
ATOM 1613 O O . LYS A 1 205 ? -9.691 0.657 -3.961 1.00 83.06 205 LYS A O 1
ATOM 1618 N N . VAL A 1 206 ? -8.419 -0.864 -2.894 1.00 86.75 206 VAL A N 1
ATOM 1619 C CA . VAL A 1 206 ? -7.652 0.077 -2.082 1.00 86.75 206 VAL A CA 1
ATOM 1620 C C . VAL A 1 206 ? -6.182 -0.300 -2.100 1.00 86.75 206 VAL A C 1
ATOM 1622 O O . VAL A 1 206 ? -5.807 -1.440 -1.828 1.00 86.75 206 VAL A O 1
ATOM 1625 N N . VAL A 1 207 ? -5.342 0.694 -2.365 1.00 88.56 207 VAL A N 1
ATOM 1626 C CA . VAL A 1 207 ? -3.892 0.582 -2.241 1.00 88.56 207 VAL A CA 1
ATOM 1627 C C . VAL A 1 207 ? -3.453 1.410 -1.041 1.00 88.56 207 VAL A C 1
ATOM 1629 O O . VAL A 1 207 ? -3.724 2.608 -0.968 1.00 88.56 207 VAL A O 1
ATOM 1632 N N . VAL A 1 208 ? -2.775 0.767 -0.097 1.00 89.81 208 VAL A N 1
ATOM 1633 C CA . VAL A 1 208 ? -2.142 1.406 1.054 1.00 89.81 208 VAL A CA 1
ATOM 1634 C C . VAL A 1 208 ? -0.658 1.534 0.751 1.00 89.81 208 VAL A C 1
ATOM 1636 O O . VAL A 1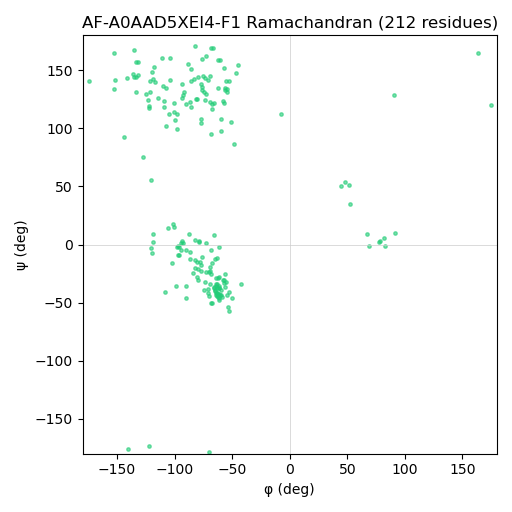 208 ? 0.011 0.540 0.490 1.00 89.81 208 VAL A O 1
ATOM 1639 N N . LEU A 1 209 ? -0.142 2.758 0.781 1.00 88.75 209 LEU A N 1
ATOM 1640 C CA . LEU A 1 209 ? 1.274 3.040 0.566 1.00 88.75 209 LEU A CA 1
ATOM 1641 C C . LEU A 1 209 ? 1.918 3.356 1.918 1.00 88.75 209 LEU A C 1
ATOM 1643 O O . LEU A 1 209 ? 1.597 4.386 2.511 1.00 88.75 209 LEU A O 1
ATOM 1647 N N . ASP A 1 210 ? 2.808 2.490 2.403 1.00 88.12 210 ASP A 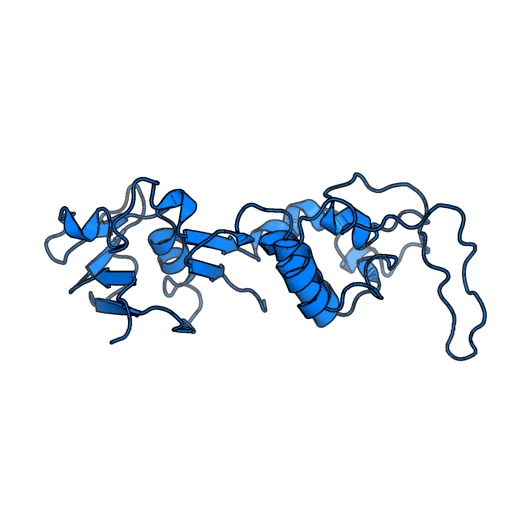N 1
ATOM 1648 C CA . ASP A 1 210 ? 3.544 2.729 3.649 1.00 88.12 210 ASP A CA 1
ATOM 1649 C C . ASP A 1 210 ? 4.930 3.299 3.344 1.00 88.12 210 ASP A C 1
ATOM 1651 O O . ASP A 1 210 ? 5.776 2.638 2.739 1.00 88.12 210 ASP A O 1
ATOM 1655 N N . GLU A 1 211 ? 5.113 4.559 3.736 1.00 80.69 211 GLU A N 1
ATOM 1656 C CA . GLU A 1 211 ? 6.310 5.370 3.491 1.00 80.69 211 GLU A CA 1
ATOM 1657 C C . GLU A 1 211 ? 6.769 5.414 2.012 1.00 80.69 211 GLU A C 1
ATOM 1659 O O . GLU A 1 211 ? 7.950 5.230 1.723 1.00 80.69 211 GLU A O 1
ATOM 1664 N N . PRO A 1 212 ? 5.882 5.725 1.039 1.00 72.00 212 PRO A N 1
ATOM 1665 C CA . PRO A 1 212 ? 6.236 5.709 -0.388 1.00 72.00 212 PRO A CA 1
ATOM 1666 C C . PRO A 1 212 ? 7.285 6.750 -0.804 1.00 72.00 212 PRO A C 1
ATOM 1668 O O . PRO A 1 212 ? 7.786 6.678 -1.924 1.00 72.00 212 PRO A O 1
ATOM 1671 N N . PHE A 1 213 ? 7.588 7.715 0.070 1.00 68.62 213 PHE A N 1
ATOM 1672 C CA . PHE A 1 213 ? 8.494 8.839 -0.179 1.00 68.62 213 PHE A CA 1
ATOM 1673 C C . PHE A 1 213 ? 9.708 8.869 0.768 1.00 68.62 213 PHE A C 1
ATOM 1675 O O . PHE A 1 213 ? 10.396 9.890 0.804 1.00 68.62 213 PHE A O 1
ATOM 1682 N N . SER A 1 214 ? 9.931 7.817 1.572 1.00 62.66 214 SER A N 1
ATOM 1683 C CA . SER A 1 214 ? 11.060 7.755 2.516 1.00 62.66 214 SER A CA 1
ATOM 1684 C C . SER A 1 214 ? 12.369 7.291 1.878 1.00 62.66 214 SER A C 1
ATOM 1686 O O . SER A 1 214 ? 12.345 6.630 0.815 1.00 62.66 214 SER A O 1
#

Solvent-accessible surface area (backbone atoms only — not comparable to full-atom values): 12998 Å² total; per-residue (Å²): 134,80,54,66,40,34,49,46,70,45,26,30,37,33,52,92,98,46,90,60,62,59,39,78,73,60,41,65,52,73,41,45,64,94,67,85,86,85,91,82,76,62,90,87,59,35,65,66,55,51,48,34,33,72,42,66,74,33,48,42,28,38,84,89,70,46,66,49,78,59,44,74,54,37,61,60,71,88,61,101,65,60,68,64,62,40,27,31,66,48,66,54,75,70,65,46,64,83,68,42,82,63,48,77,81,67,56,84,80,53,76,92,64,62,64,45,48,27,36,21,36,63,51,65,71,49,74,74,56,80,55,56,46,44,69,43,52,50,100,83,67,49,68,80,50,79,58,80,60,84,80,67,66,72,62,76,83,51,53,72,69,51,46,60,52,46,60,76,64,66,46,82,86,43,28,49,36,38,51,87,76,44,52,72,72,52,46,44,51,49,53,52,47,28,57,32,64,69,47,75,44,68,74,27,80,37,79,43,70,40,60,76,85,114

Sequence (214 aa):
MTTKLFEVTRASIVRFGSVKPVIQPFFSWSISAEERWAIVGRVGSGKSSLGSALAGGLRWVAEDGRVSEELANPWIYRGAGSTERAVRLLAFTDNLKSYSSHSIQDRYHSRVDEDELTAAEFLLDLPKARKVYALVKDGEENPVNNATNKVIDPFAKLDDHKRQIAKKFNLEALFPLPTIRLSNGQLMRLRLAKNLLFSDAVDAKVVVLDEPFS

Secondary structure (DSSP, 8-state):
-PPEEEEEEEEEEE-TT--S-SSSS-EEEEEETT--------TTSSHHHHHHHHTTSSEEEETTS---HHHH--B---SSS-HHHHEEEEESSTHHHHH-TT-GGGGGSS---S-PPBHHHHHTT----SS-----B-TT--B-S---SPPP-TTTT--HHHHHHHHHH--TTTTTSBGGGS-HHHHHHHHHHHHHHSSSGGG-SEEEEESTT-

Radius of gyration: 21.47 Å; Cα contacts (8 Å, |Δi|>4): 299; chains: 1; bounding box: 60×30×54 Å

Mean predicted aligned error: 10.84 Å